Protein AF-A0A4D4LD71-F1 (afdb_monomer)

InterPro domains:
  IPR015590 Aldehyde dehydrogenase domain [PF00171] (15-153)
  IPR016161 Aldehyde/histidinol dehydrogenase [SSF53720] (4-155)
  IPR016162 Aldehyde dehydrogenase, N-terminal [G3DSA:3.40.605.10] (3-155)

Secondary structure (DSSP, 8-state):
-PPPPEEPEEETTEEE--TT--EEEEE-TTT--EEEEEE-B-HHHHHHHHHHHHHHHHSHHHHT--HHHHHHHHHHHHHHHHHHHHHHHHHHHHHH---HHHHHHHHHHHHHHHHHHHTTTT-----EEPPSSTT--EE----------EEE-SSS-TTS--TT-PSS--TTPPP-EEESS----GGGGGGGTGGGTT------B--B---------

Radius of gyration: 19.96 Å; Cα contacts (8 Å, |Δi|>4): 335; chains: 1; bounding box: 41×50×74 Å

Structure (mmCIF, N/CA/C/O backbone):
data_AF-A0A4D4LD71-F1
#
_entry.id   AF-A0A4D4LD71-F1
#
loop_
_atom_site.group_PDB
_atom_site.id
_atom_site.type_symbol
_atom_site.label_atom_id
_atom_site.label_alt_id
_atom_site.label_comp_id
_atom_site.label_asym_id
_atom_site.label_entity_id
_atom_site.label_seq_id
_atom_site.pdbx_PDB_ins_code
_atom_site.Cartn_x
_atom_site.Cartn_y
_atom_site.Cartn_z
_atom_site.occupancy
_atom_site.B_iso_or_equiv
_atom_site.auth_seq_id
_atom_site.auth_comp_id
_atom_site.auth_asym_id
_atom_site.auth_atom_id
_atom_site.pdbx_PDB_model_num
ATOM 1 N N . MET A 1 1 ? 13.411 3.728 -32.385 1.00 48.88 1 MET A N 1
ATOM 2 C CA . MET A 1 1 ? 13.541 3.534 -30.923 1.00 48.88 1 MET A CA 1
ATOM 3 C C . MET A 1 1 ? 12.159 3.239 -30.374 1.00 48.88 1 MET A C 1
ATOM 5 O O . MET A 1 1 ? 11.278 4.070 -30.551 1.00 48.88 1 MET A O 1
ATOM 9 N N . ASN A 1 2 ? 11.935 2.055 -29.798 1.00 58.31 2 ASN A N 1
ATOM 10 C CA . ASN A 1 2 ? 10.644 1.759 -29.174 1.00 58.31 2 ASN A CA 1
ATOM 11 C C . ASN A 1 2 ? 10.460 2.656 -27.941 1.00 58.31 2 ASN A C 1
ATOM 13 O O . ASN A 1 2 ? 11.412 2.802 -27.172 1.00 58.31 2 ASN A O 1
ATOM 17 N N . PRO A 1 3 ? 9.275 3.258 -27.744 1.00 75.19 3 PRO A N 1
ATOM 18 C CA . PRO A 1 3 ? 9.018 4.065 -26.562 1.00 75.19 3 PRO A CA 1
ATOM 19 C C . PRO A 1 3 ? 9.128 3.195 -25.306 1.00 75.19 3 PRO A C 1
ATOM 21 O O . PRO A 1 3 ? 8.606 2.076 -25.261 1.00 75.19 3 PRO A O 1
ATOM 24 N N . LEU A 1 4 ? 9.823 3.708 -24.289 1.00 83.00 4 LEU A N 1
ATOM 25 C CA . LEU A 1 4 ? 9.948 3.036 -23.000 1.00 83.00 4 LEU A CA 1
ATOM 26 C C . LEU A 1 4 ? 8.566 2.908 -22.341 1.00 83.00 4 LEU A C 1
ATOM 28 O O . LEU A 1 4 ? 7.737 3.816 -22.450 1.00 83.00 4 LEU A O 1
ATOM 32 N N . PRO A 1 5 ? 8.286 1.798 -21.638 1.00 89.50 5 PRO A N 1
ATOM 33 C CA . PRO A 1 5 ? 7.046 1.672 -20.891 1.00 89.50 5 PRO A CA 1
ATOM 34 C C . PRO A 1 5 ? 6.991 2.736 -19.788 1.00 89.50 5 PRO A C 1
ATOM 36 O O . PRO A 1 5 ? 7.935 2.883 -19.013 1.00 89.50 5 PRO A O 1
ATOM 39 N N . ARG A 1 6 ? 5.869 3.458 -19.712 1.00 90.62 6 ARG A N 1
ATOM 40 C CA . ARG A 1 6 ? 5.618 4.481 -18.691 1.00 90.62 6 ARG A CA 1
ATOM 41 C C . ARG A 1 6 ? 4.817 3.937 -17.524 1.00 90.62 6 ARG A C 1
ATOM 43 O O . ARG A 1 6 ? 3.928 3.095 -17.690 1.00 90.62 6 ARG A O 1
ATOM 50 N N . HIS A 1 7 ? 5.121 4.456 -16.346 1.00 90.06 7 HIS A N 1
ATOM 51 C CA . HIS A 1 7 ? 4.473 4.080 -15.108 1.00 90.06 7 HIS A CA 1
ATOM 52 C C . HIS A 1 7 ? 3.997 5.301 -14.334 1.00 90.06 7 HIS A C 1
ATOM 54 O O . HIS A 1 7 ? 4.789 6.082 -13.808 1.00 90.06 7 HIS A O 1
ATOM 60 N N . ASP A 1 8 ? 2.679 5.421 -14.275 1.00 93.06 8 ASP A N 1
ATOM 61 C CA . ASP A 1 8 ? 1.968 6.511 -13.623 1.00 93.06 8 ASP A CA 1
ATOM 62 C C . ASP A 1 8 ? 1.925 6.346 -12.100 1.00 93.06 8 ASP A C 1
ATOM 64 O O . ASP A 1 8 ? 2.217 5.275 -11.555 1.00 93.06 8 ASP A O 1
ATOM 68 N N . HIS A 1 9 ? 1.515 7.402 -11.398 1.00 91.94 9 HIS A N 1
ATOM 69 C CA . HIS A 1 9 ? 1.133 7.277 -9.997 1.00 91.94 9 HIS A CA 1
ATOM 70 C C . HIS A 1 9 ? -0.107 6.394 -9.890 1.00 91.94 9 HIS A C 1
ATOM 72 O O . HIS A 1 9 ? -0.946 6.378 -10.780 1.00 91.94 9 HIS A O 1
ATOM 78 N N . TYR A 1 10 ? -0.255 5.662 -8.796 1.00 93.00 10 TYR A N 1
ATOM 79 C CA . TYR A 1 10 ? -1.553 5.082 -8.458 1.00 93.00 10 TYR A CA 1
ATOM 80 C C . TYR A 1 10 ? -2.182 6.069 -7.479 1.00 93.00 10 TYR A C 1
ATOM 82 O O . TYR A 1 10 ? -1.511 6.393 -6.524 1.00 93.00 10 TYR A O 1
ATOM 90 N N . ILE A 1 11 ? -3.362 6.648 -7.672 1.00 93.44 11 ILE A N 1
ATOM 91 C CA . ILE A 1 11 ? -3.998 7.550 -6.690 1.00 93.44 11 ILE A CA 1
ATOM 92 C C . ILE A 1 11 ? -5.493 7.245 -6.666 1.00 93.44 11 ILE A C 1
ATOM 94 O O . ILE A 1 11 ? -6.111 7.072 -7.710 1.00 93.44 11 ILE A O 1
ATOM 98 N N . ALA A 1 12 ? -6.082 7.128 -5.472 1.00 89.94 12 ALA A N 1
ATOM 99 C CA . ALA A 1 12 ? -7.507 6.828 -5.285 1.00 89.94 12 ALA A CA 1
ATOM 100 C C . ALA A 1 12 ? -7.985 5.515 -5.956 1.00 89.94 12 ALA A C 1
ATOM 102 O O . ALA A 1 12 ? -9.177 5.309 -6.189 1.00 89.94 12 ALA A O 1
ATOM 103 N N . GLY A 1 13 ? -7.074 4.565 -6.199 1.00 89.94 13 GLY A N 1
ATOM 104 C CA . GLY A 1 13 ? -7.382 3.310 -6.890 1.00 89.94 13 GLY A CA 1
ATOM 105 C C . GLY A 1 13 ? -7.301 3.368 -8.420 1.00 89.94 13 GLY A C 1
ATOM 106 O O . GLY A 1 13 ? -7.761 2.428 -9.072 1.00 89.94 13 GLY A O 1
ATOM 107 N N . GLU A 1 14 ? -6.739 4.434 -8.986 1.00 93.62 14 GLU A N 1
ATOM 108 C CA . GLU A 1 14 ? -6.590 4.632 -10.430 1.00 93.62 14 GLU A CA 1
ATOM 109 C C . GLU A 1 14 ? -5.147 4.994 -10.789 1.00 93.62 14 GLU A C 1
ATOM 111 O O . GLU A 1 14 ? -4.400 5.479 -9.946 1.00 93.62 14 GLU A O 1
ATOM 116 N N . TRP A 1 15 ? -4.733 4.695 -12.022 1.00 93.25 15 TRP A N 1
ATOM 117 C CA . TRP A 1 15 ? -3.427 5.117 -12.531 1.00 93.25 15 TRP A CA 1
ATOM 118 C C . TRP A 1 15 ? -3.554 6.538 -13.077 1.00 93.25 15 TRP A C 1
ATOM 120 O O . TRP A 1 15 ? -4.396 6.786 -13.938 1.00 93.25 15 TRP A O 1
ATOM 130 N N . THR A 1 16 ? -2.736 7.450 -12.564 1.00 91.75 16 THR A N 1
ATOM 131 C CA . THR A 1 16 ? -2.851 8.891 -12.767 1.00 91.75 16 THR A CA 1
ATOM 132 C C . THR A 1 16 ? -1.499 9.468 -13.155 1.00 91.75 16 THR A C 1
ATOM 134 O O . THR A 1 16 ? -0.518 9.333 -12.419 1.00 91.75 16 THR A O 1
ATOM 137 N N . ALA A 1 17 ? -1.458 10.144 -14.301 1.00 93.38 17 ALA A N 1
ATOM 138 C CA . ALA A 1 17 ? -0.278 10.864 -14.755 1.00 93.38 17 ALA A CA 1
ATOM 139 C C . ALA A 1 17 ? 0.175 11.923 -13.715 1.00 93.38 17 ALA A C 1
ATOM 141 O O . ALA A 1 17 ? -0.660 12.462 -12.967 1.00 93.38 17 ALA A O 1
ATOM 142 N N . PRO A 1 18 ? 1.485 12.220 -13.647 1.00 93.44 18 PRO A N 1
ATOM 143 C CA . PRO A 1 18 ? 2.023 13.263 -12.777 1.00 93.44 18 PRO A CA 1
ATOM 144 C C . PRO A 1 18 ? 1.432 14.622 -13.159 1.00 93.44 18 PRO A C 1
ATOM 146 O O . PRO A 1 18 ? 1.234 14.897 -14.343 1.00 93.44 18 PRO A O 1
ATOM 149 N N . ALA A 1 19 ? 1.152 15.475 -12.172 1.00 90.00 19 ALA A N 1
ATOM 150 C CA . ALA A 1 19 ? 0.464 16.750 -12.395 1.00 90.00 19 ALA A CA 1
ATOM 151 C C . ALA A 1 19 ? 1.200 17.671 -13.384 1.00 90.00 19 ALA A C 1
ATOM 153 O O . ALA A 1 19 ? 0.565 18.345 -14.188 1.00 90.00 19 ALA A O 1
ATOM 154 N N . GLU A 1 20 ? 2.534 17.660 -13.358 1.00 90.81 20 GLU A N 1
ATOM 155 C CA . GLU A 1 20 ? 3.385 18.450 -14.262 1.00 90.81 20 GLU A CA 1
ATOM 156 C C . GLU A 1 20 ? 3.845 17.658 -15.501 1.00 90.81 20 GLU A C 1
ATOM 158 O O . GLU A 1 20 ? 4.690 18.121 -16.261 1.00 90.81 20 GLU A O 1
ATOM 163 N N . GLY A 1 21 ? 3.344 16.433 -15.706 1.00 89.94 21 GLY A N 1
ATOM 164 C CA . GLY A 1 21 ? 3.715 15.587 -16.848 1.00 89.94 21 GLY A CA 1
ATOM 165 C C . GLY A 1 21 ? 5.157 15.061 -16.829 1.00 89.94 21 GLY A C 1
ATOM 166 O O . GLY A 1 21 ? 5.583 14.413 -17.782 1.00 89.94 21 GLY A O 1
ATOM 167 N N . GLY A 1 22 ? 5.919 15.319 -15.762 1.00 90.31 22 GLY A N 1
ATOM 168 C CA . GLY A 1 22 ? 7.316 14.911 -15.650 1.00 90.31 22 GLY A CA 1
ATOM 169 C C . GLY A 1 22 ? 7.482 13.407 -15.433 1.00 90.31 22 GLY A C 1
ATOM 170 O O . GLY A 1 22 ? 6.870 12.831 -14.540 1.00 90.31 22 GLY A O 1
ATOM 171 N N . TYR A 1 23 ? 8.381 12.778 -16.185 1.00 92.75 23 TYR A N 1
ATOM 172 C CA . TYR A 1 23 ? 8.811 11.394 -15.971 1.00 92.75 23 TYR A CA 1
ATOM 173 C C . TYR A 1 23 ? 10.334 11.330 -15.839 1.00 92.75 23 TYR A C 1
ATOM 175 O O . TYR A 1 23 ? 11.047 12.242 -16.262 1.00 92.75 23 TYR A O 1
ATOM 183 N N . PHE A 1 24 ? 10.841 10.263 -15.228 1.00 88.75 24 PHE A N 1
ATOM 184 C CA . PHE A 1 24 ? 12.271 9.980 -15.178 1.00 88.75 24 PHE A CA 1
ATOM 185 C C . PHE A 1 24 ? 12.552 8.513 -15.492 1.00 88.75 24 PHE A C 1
ATOM 187 O O . PHE A 1 24 ? 11.763 7.629 -15.152 1.00 88.75 24 PHE A O 1
ATOM 194 N N . ALA A 1 25 ? 13.677 8.263 -16.156 1.00 89.62 25 ALA A N 1
ATOM 195 C CA . ALA A 1 25 ? 14.076 6.926 -16.567 1.00 89.62 25 ALA A CA 1
ATOM 196 C C . ALA A 1 25 ? 14.685 6.144 -15.396 1.00 89.62 25 ALA A C 1
ATOM 198 O O . ALA A 1 25 ? 15.557 6.652 -14.689 1.00 89.62 25 ALA A O 1
ATOM 199 N N . SER A 1 26 ? 14.249 4.896 -15.227 1.00 87.38 26 SER A N 1
ATOM 200 C CA . SER A 1 26 ? 14.963 3.901 -14.431 1.00 87.38 26 SER A CA 1
ATOM 201 C C . SER A 1 26 ? 15.926 3.131 -15.321 1.00 87.38 26 SER A C 1
ATOM 203 O O . SER A 1 26 ? 15.549 2.636 -16.389 1.00 87.38 26 SER A O 1
ATOM 205 N N . VAL A 1 27 ? 17.168 3.039 -14.862 1.00 87.25 27 VAL A N 1
ATOM 206 C CA . VAL A 1 27 ? 18.277 2.414 -15.576 1.00 87.25 27 VAL A CA 1
ATOM 207 C C . VAL A 1 27 ? 18.563 1.062 -14.947 1.00 87.25 27 VAL A C 1
ATOM 209 O O . VAL A 1 27 ? 18.730 0.966 -13.733 1.00 87.25 27 VAL A O 1
ATOM 212 N N . ASN A 1 28 ? 18.651 0.022 -15.773 1.00 86.12 28 ASN A N 1
ATOM 213 C CA . ASN A 1 28 ? 19.086 -1.286 -15.310 1.00 86.12 28 ASN A CA 1
ATOM 214 C C . ASN A 1 28 ? 20.587 -1.223 -14.967 1.00 86.12 28 ASN A C 1
ATOM 216 O O . ASN A 1 28 ? 21.395 -0.971 -15.863 1.00 86.12 28 ASN A O 1
ATOM 220 N N . PRO A 1 29 ? 20.999 -1.482 -13.714 1.00 85.88 29 PRO A N 1
ATOM 221 C CA . PRO A 1 29 ? 22.401 -1.374 -13.314 1.00 85.88 29 PRO A CA 1
ATOM 222 C C . PRO A 1 29 ? 23.314 -2.410 -13.985 1.00 85.88 29 PRO A C 1
ATOM 224 O O . PRO A 1 29 ? 24.521 -2.201 -14.032 1.00 85.88 29 PRO A O 1
ATOM 227 N N . ALA A 1 30 ? 22.768 -3.514 -14.505 1.00 84.19 30 ALA A N 1
ATOM 228 C CA . ALA A 1 30 ? 23.552 -4.540 -15.189 1.00 84.19 30 ALA A CA 1
ATOM 229 C C . ALA A 1 30 ? 23.909 -4.161 -16.636 1.00 84.19 30 ALA A C 1
ATOM 231 O O . ALA A 1 30 ? 24.952 -4.579 -17.128 1.00 84.19 30 ALA A O 1
ATOM 232 N N . THR A 1 31 ? 23.051 -3.395 -17.319 1.00 86.06 31 THR A N 1
ATOM 233 C CA . THR A 1 31 ? 23.243 -3.015 -18.733 1.00 86.06 31 THR A CA 1
ATOM 234 C C . THR A 1 31 ? 23.507 -1.525 -18.932 1.00 86.06 31 THR A C 1
ATOM 236 O O . THR A 1 31 ? 23.893 -1.124 -20.021 1.00 86.06 31 THR A O 1
ATOM 239 N N . ALA A 1 32 ? 23.294 -0.701 -17.902 1.00 86.69 32 ALA A N 1
ATOM 240 C CA . ALA A 1 32 ? 23.298 0.762 -17.966 1.00 86.69 32 ALA A CA 1
ATOM 241 C C . ALA A 1 32 ? 22.283 1.364 -18.963 1.00 86.69 32 ALA A C 1
ATOM 243 O O . ALA A 1 32 ? 22.359 2.546 -19.296 1.00 86.69 32 ALA A O 1
ATOM 244 N N . GLU A 1 33 ? 21.290 0.582 -19.393 1.00 87.50 33 GLU A N 1
ATOM 245 C CA . GLU A 1 33 ? 20.250 1.018 -20.325 1.00 87.50 33 GLU A CA 1
ATOM 246 C C . GLU A 1 33 ? 18.932 1.338 -19.600 1.00 87.50 33 GLU A C 1
ATOM 248 O O . GLU A 1 33 ? 18.576 0.668 -18.619 1.00 87.50 33 GLU A O 1
ATOM 253 N N . PRO A 1 34 ? 18.169 2.344 -20.066 1.00 88.75 34 PRO A N 1
ATOM 254 C CA . PRO A 1 34 ? 16.867 2.662 -19.500 1.00 88.75 34 PRO A CA 1
ATOM 255 C C . PRO A 1 34 ? 15.845 1.563 -19.827 1.00 88.75 34 PRO A C 1
ATOM 257 O O . PRO A 1 34 ? 15.739 1.123 -20.970 1.00 88.75 34 PRO A O 1
ATOM 260 N N . TRP A 1 35 ? 15.065 1.133 -18.830 1.00 86.62 35 TRP A N 1
ATOM 261 C CA . TRP A 1 35 ? 14.108 0.022 -18.985 1.00 86.62 35 TRP A CA 1
ATOM 262 C C . TRP A 1 35 ? 12.639 0.420 -18.783 1.00 86.62 35 TRP A C 1
ATOM 264 O O . TRP A 1 35 ? 11.749 -0.195 -19.376 1.00 86.62 35 TRP A O 1
ATOM 274 N N . TYR A 1 36 ? 12.365 1.473 -18.008 1.00 89.62 36 TYR A N 1
ATOM 275 C CA . TYR A 1 36 ? 11.060 2.142 -17.957 1.00 89.62 36 TYR A CA 1
ATOM 276 C C . TYR A 1 36 ? 11.207 3.610 -17.568 1.00 89.62 36 TYR A C 1
ATOM 278 O O . TYR A 1 36 ? 12.231 4.028 -17.030 1.00 89.62 36 TYR A O 1
ATOM 286 N N . GLU A 1 37 ? 10.140 4.372 -17.778 1.00 90.81 37 GLU A N 1
ATOM 287 C CA . GLU A 1 37 ? 9.977 5.709 -17.222 1.00 90.81 37 GLU A CA 1
ATOM 288 C C . GLU A 1 37 ? 8.933 5.681 -16.109 1.00 90.81 37 GLU A C 1
ATOM 290 O O . GLU A 1 37 ? 7.879 5.054 -16.242 1.00 90.81 37 GLU A O 1
ATOM 295 N N . ALA A 1 38 ? 9.201 6.369 -15.009 1.00 90.56 38 ALA A N 1
ATOM 296 C CA . ALA A 1 38 ? 8.247 6.495 -13.925 1.00 90.56 38 ALA A CA 1
ATOM 297 C C . ALA A 1 38 ? 7.911 7.951 -13.629 1.00 90.56 38 ALA A C 1
ATOM 299 O O . ALA A 1 38 ? 8.731 8.852 -13.811 1.00 90.56 38 ALA A O 1
ATOM 300 N N . ALA A 1 39 ? 6.669 8.162 -13.205 1.00 92.81 39 ALA A N 1
ATOM 301 C CA . ALA A 1 39 ? 6.123 9.476 -12.931 1.00 92.81 39 ALA A CA 1
ATOM 302 C C . ALA A 1 39 ? 6.947 10.201 -11.857 1.00 92.81 39 ALA A C 1
ATOM 304 O O . ALA A 1 39 ? 7.187 9.680 -10.762 1.00 92.81 39 ALA A O 1
ATOM 305 N N . ARG A 1 40 ? 7.380 11.421 -12.183 1.00 90.88 40 ARG A N 1
ATOM 306 C CA . ARG A 1 40 ? 8.058 12.338 -11.273 1.00 90.88 40 ARG A CA 1
ATOM 307 C C . ARG A 1 40 ? 6.999 13.140 -10.541 1.00 90.88 40 ARG A C 1
ATOM 309 O O . ARG A 1 40 ? 6.404 14.055 -11.098 1.00 90.88 40 ARG A O 1
ATOM 316 N N . GLY A 1 41 ? 6.792 12.791 -9.288 1.00 89.38 41 GLY A N 1
ATOM 317 C CA . GLY A 1 41 ? 5.743 13.386 -8.498 1.00 89.38 41 GLY A CA 1
ATOM 318 C C . GLY A 1 41 ? 6.126 14.744 -7.915 1.00 89.38 41 GLY A C 1
ATOM 319 O O . GLY A 1 41 ? 7.266 14.971 -7.489 1.00 89.38 41 GLY A O 1
ATOM 320 N N . THR A 1 42 ? 5.140 15.636 -7.877 1.00 91.81 42 THR A N 1
ATOM 321 C CA . THR A 1 42 ? 5.265 17.010 -7.371 1.00 91.81 42 THR A CA 1
ATOM 322 C C . THR A 1 42 ? 4.466 17.199 -6.083 1.00 91.81 42 THR A C 1
ATOM 324 O O . THR A 1 42 ? 3.814 16.265 -5.609 1.00 91.81 42 THR A O 1
ATOM 327 N N . ALA A 1 43 ? 4.524 18.394 -5.484 1.00 93.69 43 ALA A N 1
ATOM 328 C CA . ALA A 1 43 ? 3.734 18.714 -4.292 1.00 93.69 43 ALA A CA 1
ATOM 329 C C . ALA A 1 43 ? 2.225 18.533 -4.544 1.00 93.69 43 ALA A C 1
ATOM 331 O O . ALA A 1 43 ? 1.541 17.927 -3.726 1.00 93.69 43 ALA A O 1
ATOM 332 N N . ALA A 1 44 ? 1.739 18.923 -5.727 1.00 93.00 44 ALA A N 1
ATOM 333 C CA . ALA A 1 44 ? 0.342 18.735 -6.111 1.00 93.00 44 ALA A CA 1
ATOM 334 C C . ALA A 1 44 ? -0.064 17.250 -6.139 1.00 93.00 44 ALA A C 1
ATOM 336 O O . ALA A 1 44 ? -1.165 16.890 -5.726 1.00 93.00 44 ALA A O 1
ATOM 337 N N . ASP A 1 45 ? 0.821 16.357 -6.586 1.00 92.06 45 ASP A N 1
ATOM 338 C CA . ASP A 1 45 ? 0.553 14.915 -6.565 1.00 92.06 45 ASP A CA 1
ATOM 339 C C . ASP A 1 45 ? 0.486 14.356 -5.139 1.00 92.06 45 ASP A C 1
ATOM 341 O O . ASP A 1 45 ? -0.332 13.473 -4.860 1.00 92.06 45 ASP A O 1
ATOM 345 N N . VAL A 1 46 ? 1.311 14.888 -4.230 1.00 93.31 46 VAL A N 1
ATOM 346 C CA . VAL A 1 46 ? 1.258 14.549 -2.802 1.00 93.31 46 VAL A CA 1
ATOM 347 C C . VAL A 1 46 ? -0.066 15.001 -2.206 1.00 93.31 46 VAL A C 1
ATOM 349 O O . VAL A 1 46 ? -0.740 14.188 -1.577 1.00 93.31 46 VAL A O 1
ATOM 352 N N . ASP A 1 47 ? -0.482 16.241 -2.454 1.00 94.00 47 ASP A N 1
ATOM 353 C CA . ASP A 1 47 ? -1.740 16.780 -1.934 1.00 94.00 47 ASP A CA 1
ATOM 354 C C . ASP A 1 47 ? -2.942 15.966 -2.431 1.00 94.00 47 ASP A C 1
ATOM 356 O O . ASP A 1 47 ? -3.817 15.597 -1.643 1.00 94.00 47 ASP A O 1
ATOM 360 N N . ARG A 1 48 ? -2.944 15.566 -3.713 1.00 92.56 48 ARG A N 1
ATOM 361 C CA . ARG A 1 48 ? -3.955 14.645 -4.267 1.00 92.56 48 ARG A CA 1
ATOM 362 C C . ARG A 1 48 ? -3.947 13.289 -3.560 1.00 92.56 48 ARG A C 1
ATOM 364 O O . ARG A 1 48 ? -5.010 12.760 -3.228 1.00 92.56 48 ARG A O 1
ATOM 371 N N . ALA A 1 49 ? -2.770 12.711 -3.322 1.00 93.06 49 ALA A N 1
ATOM 372 C CA . ALA A 1 49 ? -2.643 11.419 -2.654 1.00 93.06 49 ALA A CA 1
ATOM 373 C C . ALA A 1 49 ? -3.094 11.470 -1.185 1.00 93.06 49 ALA A C 1
ATOM 375 O O . ALA A 1 49 ? -3.804 10.565 -0.738 1.00 93.06 49 ALA A O 1
ATOM 376 N N . VAL A 1 50 ? -2.727 12.529 -0.457 1.00 95.56 50 VAL A N 1
ATOM 377 C CA . VAL A 1 50 ? -3.120 12.766 0.939 1.00 95.56 50 VAL A CA 1
ATOM 378 C C . VAL A 1 50 ? -4.621 13.021 1.038 1.00 95.56 50 VAL A C 1
ATOM 380 O O . VAL A 1 50 ? -5.281 12.404 1.874 1.00 95.56 50 VAL A O 1
ATOM 383 N N . GLY A 1 51 ? -5.181 13.847 0.149 1.00 94.81 51 GLY A N 1
ATOM 384 C CA . GLY A 1 51 ? -6.623 14.081 0.064 1.00 94.81 51 GLY A CA 1
ATOM 385 C C . GLY A 1 51 ? -7.394 12.779 -0.155 1.00 94.81 51 GLY A C 1
ATOM 386 O O . GLY A 1 51 ? -8.294 12.454 0.617 1.00 94.81 51 GLY A O 1
ATOM 387 N N . ALA A 1 52 ? -6.969 11.963 -1.125 1.00 94.62 52 ALA A N 1
ATOM 388 C CA . ALA A 1 52 ? -7.569 10.654 -1.374 1.00 94.62 52 ALA A CA 1
ATOM 389 C C . ALA A 1 52 ? -7.446 9.703 -0.170 1.00 94.62 52 ALA A C 1
ATOM 391 O O . ALA A 1 52 ? -8.389 8.974 0.143 1.00 94.62 52 ALA A O 1
ATOM 392 N N . ALA A 1 53 ? -6.300 9.698 0.520 1.00 92.94 53 ALA A N 1
ATOM 393 C CA . ALA A 1 53 ? -6.098 8.884 1.714 1.00 92.94 53 ALA A CA 1
ATOM 394 C C . ALA A 1 53 ? -7.018 9.317 2.865 1.00 92.94 53 ALA A C 1
ATOM 396 O O . ALA A 1 53 ? -7.572 8.451 3.542 1.00 92.94 53 ALA A O 1
ATOM 397 N N . ARG A 1 54 ? -7.226 10.628 3.044 1.00 93.75 54 ARG A N 1
ATOM 398 C CA . ARG A 1 54 ? -8.135 11.193 4.046 1.00 93.75 54 ARG A CA 1
ATOM 399 C C . ARG A 1 54 ? -9.589 10.842 3.755 1.00 93.75 54 ARG A C 1
ATOM 401 O O . ARG A 1 54 ? -10.242 10.260 4.615 1.00 93.75 54 ARG A O 1
ATOM 408 N N . THR A 1 55 ? -10.068 11.078 2.532 1.00 93.81 55 THR A N 1
ATOM 409 C CA . THR A 1 55 ? -11.426 10.678 2.122 1.00 93.81 55 THR A CA 1
ATOM 410 C C . THR A 1 55 ? -11.658 9.198 2.389 1.00 93.81 55 THR A C 1
ATOM 412 O O . THR A 1 55 ? -12.688 8.793 2.913 1.00 93.81 55 THR A O 1
ATOM 415 N N . ALA A 1 56 ? -10.670 8.369 2.070 1.00 91.19 56 ALA A N 1
ATOM 416 C CA . ALA A 1 56 ? -10.791 6.933 2.202 1.00 91.19 56 ALA A CA 1
ATOM 417 C C . ALA A 1 56 ? -10.569 6.420 3.644 1.00 91.19 56 ALA A C 1
ATOM 419 O O . ALA A 1 56 ? -10.824 5.240 3.900 1.00 91.19 56 ALA A O 1
ATOM 420 N N . PHE A 1 57 ? -10.078 7.267 4.556 1.00 90.44 57 PHE A N 1
ATOM 421 C CA . PHE A 1 57 ? -10.035 7.042 6.005 1.00 90.44 57 PHE A CA 1
ATOM 422 C C . PHE A 1 57 ? -11.381 7.382 6.659 1.00 90.44 57 PHE A C 1
ATOM 424 O O . PHE A 1 57 ? -11.849 6.633 7.512 1.00 90.44 57 PHE A O 1
ATOM 431 N N . GLU A 1 58 ? -12.014 8.468 6.212 1.00 91.00 58 GLU A N 1
ATOM 432 C CA . GLU A 1 58 ? -13.323 8.931 6.689 1.00 91.00 58 GLU A CA 1
ATOM 433 C C . GLU A 1 58 ? -14.493 8.114 6.100 1.00 91.00 58 GLU A C 1
ATOM 435 O O . GLU A 1 58 ? -15.561 8.044 6.707 1.00 91.00 58 GLU A O 1
ATOM 440 N N . ASP A 1 59 ? -14.293 7.447 4.955 1.00 92.94 59 ASP A N 1
ATOM 441 C CA . ASP A 1 59 ? -15.311 6.618 4.298 1.00 92.94 59 ASP A CA 1
ATOM 442 C C . ASP A 1 59 ? -15.783 5.456 5.207 1.00 92.94 59 ASP A C 1
ATOM 444 O O . ASP A 1 59 ? -14.959 4.617 5.604 1.00 92.94 59 ASP A O 1
ATOM 448 N N . PRO A 1 60 ? -17.100 5.329 5.477 1.00 90.25 60 PRO A N 1
ATOM 449 C CA . PRO A 1 60 ? -17.684 4.243 6.272 1.00 90.25 60 PRO A CA 1
ATOM 450 C C . PRO A 1 60 ? -17.262 2.841 5.820 1.00 90.25 60 PRO A C 1
ATOM 452 O O . PRO A 1 60 ? -17.044 1.955 6.645 1.00 90.25 60 PRO A O 1
ATOM 455 N N . ARG A 1 61 ? -17.050 2.636 4.512 1.00 90.00 61 ARG A N 1
ATOM 456 C CA . ARG A 1 61 ? -16.614 1.347 3.942 1.00 90.00 61 ARG A CA 1
ATOM 457 C C . ARG A 1 61 ? -15.271 0.884 4.494 1.00 90.00 61 ARG A C 1
ATOM 459 O O . ARG A 1 61 ? -14.987 -0.314 4.495 1.00 90.00 61 ARG A O 1
ATOM 466 N N . TRP A 1 62 ? -14.436 1.821 4.932 1.00 88.25 62 TRP A N 1
ATOM 467 C CA . TRP A 1 62 ? -13.160 1.535 5.568 1.00 88.25 62 TRP A CA 1
ATOM 468 C C . TRP A 1 62 ? -13.210 1.740 7.077 1.00 88.25 62 TRP A C 1
ATOM 470 O O . TRP A 1 62 ? -12.758 0.861 7.815 1.00 88.25 62 TRP A O 1
ATOM 480 N N . ARG A 1 63 ? -13.767 2.864 7.540 1.00 87.94 63 ARG A N 1
ATOM 481 C CA . ARG A 1 63 ? -13.855 3.229 8.958 1.00 87.94 63 ARG A CA 1
ATOM 482 C C . ARG A 1 63 ? -14.601 2.177 9.775 1.00 87.94 63 ARG A C 1
ATOM 484 O O . ARG A 1 63 ? -14.072 1.729 10.791 1.00 87.94 63 ARG A O 1
ATOM 491 N N . ASP A 1 64 ? -15.740 1.711 9.269 1.00 88.69 64 ASP A N 1
ATOM 492 C CA . ASP A 1 64 ? -16.642 0.797 9.980 1.00 88.69 64 ASP A CA 1
ATOM 493 C C . ASP A 1 64 ? -16.276 -0.679 9.724 1.00 88.69 64 ASP A C 1
ATOM 495 O O . ASP A 1 64 ? -16.910 -1.615 10.217 1.00 88.69 64 ASP A O 1
ATOM 499 N N . LEU A 1 65 ? -15.208 -0.923 8.956 1.00 91.19 65 LEU A N 1
ATOM 500 C CA . LEU A 1 65 ? -14.704 -2.264 8.710 1.00 91.19 65 LEU A CA 1
ATOM 501 C C . LEU A 1 65 ? -14.115 -2.851 10.002 1.00 91.19 65 LEU A C 1
ATOM 503 O O . LEU A 1 65 ? -13.112 -2.362 10.524 1.00 91.19 65 LEU A O 1
ATOM 507 N N . SER A 1 66 ? -14.707 -3.949 10.486 1.00 90.81 66 SER A N 1
ATOM 508 C CA . SER A 1 66 ? -14.212 -4.680 11.664 1.00 90.81 66 SER A CA 1
ATOM 509 C C . SER A 1 66 ? -12.730 -5.054 11.526 1.00 90.81 66 SER A C 1
ATOM 511 O O . SER A 1 66 ? -12.266 -5.367 10.421 1.00 90.81 66 SER A O 1
ATOM 513 N N . GLN A 1 67 ? -12.010 -5.120 12.647 1.00 89.31 67 GLN A N 1
ATOM 514 C CA . GLN A 1 67 ? -10.577 -5.433 12.638 1.00 89.31 67 GLN A CA 1
ATOM 515 C C . GLN A 1 67 ? -10.272 -6.804 12.019 1.00 89.31 67 GLN A C 1
ATOM 517 O O . GLN A 1 67 ? -9.360 -6.920 11.205 1.00 89.31 67 GLN A O 1
ATOM 522 N N . THR A 1 68 ? -11.111 -7.812 12.271 1.00 90.88 68 THR A N 1
ATOM 523 C CA . THR A 1 68 ? -10.982 -9.141 11.653 1.00 90.88 68 THR A CA 1
ATOM 524 C C . THR A 1 68 ? -11.094 -9.087 10.127 1.00 90.88 68 THR A C 1
ATOM 526 O O . THR A 1 68 ? -10.324 -9.733 9.418 1.00 90.88 68 THR A O 1
ATOM 529 N N . ARG A 1 69 ? -12.023 -8.287 9.577 1.00 92.00 69 ARG A N 1
ATOM 530 C CA . ARG A 1 69 ? -12.139 -8.107 8.116 1.00 92.00 69 ARG A CA 1
ATOM 531 C C . ARG A 1 69 ? -10.918 -7.392 7.534 1.00 92.00 69 ARG A C 1
ATOM 533 O O . ARG A 1 69 ? -10.471 -7.774 6.457 1.00 92.00 69 ARG A O 1
ATOM 540 N N . ARG A 1 70 ? -10.344 -6.416 8.246 1.00 91.94 70 ARG A N 1
ATOM 541 C CA . ARG A 1 70 ? -9.075 -5.777 7.849 1.00 91.94 70 ARG A CA 1
ATOM 542 C C . ARG A 1 70 ? -7.926 -6.787 7.824 1.00 91.94 70 ARG A C 1
ATOM 544 O O . ARG A 1 70 ? -7.198 -6.837 6.837 1.00 91.94 70 ARG A O 1
ATOM 551 N N . GLY A 1 71 ? -7.830 -7.649 8.838 1.00 93.19 71 GLY A N 1
ATOM 552 C CA . GLY A 1 71 ? -6.874 -8.759 8.866 1.00 93.19 71 GLY A CA 1
ATOM 553 C C . GLY A 1 71 ? -7.027 -9.694 7.662 1.00 93.19 71 GLY A C 1
ATOM 554 O O . GLY A 1 71 ? -6.047 -9.996 6.987 1.00 93.19 71 GLY A O 1
ATOM 555 N N . ARG A 1 72 ? -8.261 -10.070 7.294 1.00 94.44 72 ARG A N 1
ATOM 556 C CA . ARG A 1 72 ? -8.519 -10.879 6.084 1.00 94.44 72 ARG A CA 1
ATOM 557 C C . ARG A 1 72 ? -8.030 -10.201 4.800 1.00 94.44 72 ARG A C 1
ATOM 559 O O . ARG A 1 72 ? -7.469 -10.876 3.946 1.00 94.44 72 ARG A O 1
ATOM 566 N N . LEU A 1 73 ? -8.204 -8.884 4.662 1.00 93.88 73 LEU A N 1
ATOM 567 C CA . LEU A 1 73 ? -7.685 -8.145 3.504 1.00 93.88 73 LEU A CA 1
ATOM 568 C C . LEU A 1 73 ? -6.151 -8.170 3.442 1.00 93.88 73 LEU A C 1
ATOM 570 O O . LEU A 1 73 ? -5.600 -8.364 2.361 1.00 93.88 73 LEU A O 1
ATOM 574 N N . LEU A 1 74 ? -5.470 -8.014 4.584 1.00 92.94 74 LEU A N 1
ATOM 575 C CA . LEU A 1 74 ? -4.007 -8.122 4.667 1.00 92.94 74 LEU A CA 1
ATOM 576 C C . LEU A 1 74 ? -3.521 -9.534 4.333 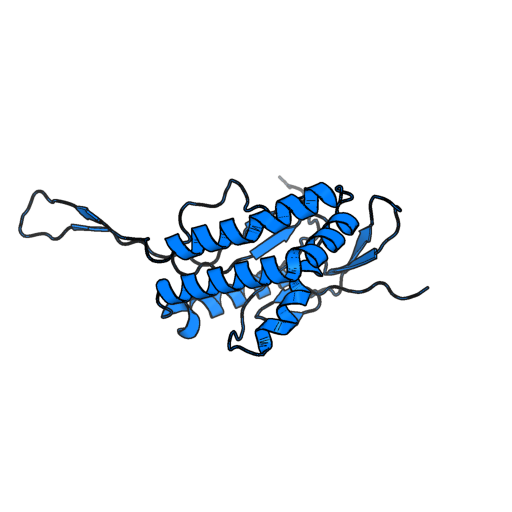1.00 92.94 74 LEU A C 1
ATOM 578 O O . LEU A 1 74 ? -2.531 -9.687 3.623 1.00 92.94 74 LEU A O 1
ATOM 582 N N . ARG A 1 75 ? -4.243 -10.563 4.784 1.00 94.12 75 ARG A N 1
ATOM 583 C CA . ARG A 1 75 ? -3.918 -11.953 4.461 1.00 94.12 75 ARG A CA 1
ATOM 584 C C . ARG A 1 75 ? -4.053 -12.237 2.967 1.00 94.12 75 ARG A C 1
ATOM 586 O O . ARG A 1 75 ? -3.099 -12.704 2.362 1.00 94.12 75 ARG A O 1
ATOM 593 N N . ASN A 1 76 ? -5.171 -11.828 2.364 1.00 95.12 76 ASN A N 1
ATOM 594 C CA . ASN A 1 76 ? -5.387 -11.953 0.922 1.00 95.12 76 ASN A CA 1
ATOM 595 C C . ASN A 1 76 ? -4.304 -11.224 0.109 1.00 95.12 76 ASN A C 1
ATOM 597 O O . ASN A 1 76 ? -3.924 -11.675 -0.967 1.00 95.12 76 ASN A O 1
ATOM 601 N N . LEU A 1 77 ? -3.814 -10.080 0.598 1.00 93.31 77 LEU A N 1
ATOM 602 C CA . LEU A 1 77 ? -2.696 -9.378 -0.028 1.00 93.31 77 LEU A CA 1
ATOM 603 C C . LEU A 1 77 ? -1.401 -10.200 0.041 1.00 93.31 77 LEU A C 1
ATOM 605 O O . LEU A 1 77 ? -0.697 -10.281 -0.962 1.00 93.31 77 LEU A O 1
ATOM 609 N N . GLY A 1 78 ? -1.107 -10.813 1.191 1.00 93.25 78 GLY A N 1
ATOM 610 C CA . GLY A 1 78 ? 0.022 -11.730 1.350 1.00 93.25 78 GLY A CA 1
ATOM 611 C C . GLY A 1 78 ? -0.048 -12.906 0.375 1.00 93.25 78 GLY A C 1
ATOM 612 O O . GLY A 1 78 ? 0.930 -13.175 -0.319 1.00 93.25 78 GLY A O 1
ATOM 613 N N . ASP A 1 79 ? -1.221 -13.526 0.242 1.00 93.88 79 ASP A N 1
ATOM 614 C CA . ASP A 1 79 ? -1.444 -14.649 -0.679 1.00 93.88 79 ASP A CA 1
ATOM 615 C C . ASP A 1 79 ? -1.198 -14.226 -2.139 1.00 93.88 79 ASP A C 1
ATOM 617 O O . ASP A 1 79 ? -0.439 -14.867 -2.861 1.00 93.88 79 ASP A O 1
ATOM 621 N N . LEU A 1 80 ? -1.725 -13.064 -2.548 1.00 94.38 80 LEU A N 1
ATOM 622 C CA . LEU A 1 80 ? -1.483 -12.502 -3.883 1.00 94.38 80 LEU A CA 1
ATOM 623 C C . LEU A 1 80 ? -0.004 -12.178 -4.139 1.00 94.38 80 LEU A C 1
ATOM 625 O O . LEU A 1 80 ? 0.457 -12.234 -5.279 1.00 94.38 80 LEU A O 1
ATOM 629 N N . ILE A 1 81 ? 0.748 -11.786 -3.111 1.00 91.44 81 ILE A N 1
ATOM 630 C CA . ILE A 1 81 ? 2.193 -11.569 -3.237 1.00 91.44 81 ILE A CA 1
ATOM 631 C C . ILE A 1 81 ? 2.901 -12.910 -3.440 1.00 91.44 81 ILE A C 1
ATOM 633 O O . ILE A 1 81 ? 3.754 -12.997 -4.323 1.00 91.44 81 ILE A O 1
ATOM 637 N N . GLY A 1 82 ? 2.513 -13.939 -2.683 1.00 91.75 82 GLY A N 1
ATOM 638 C CA . GLY A 1 82 ? 3.027 -15.303 -2.814 1.00 91.75 82 GLY A CA 1
ATOM 639 C C . GLY A 1 82 ? 2.805 -15.874 -4.214 1.00 91.75 82 GLY A C 1
ATOM 640 O O . GLY A 1 82 ? 3.769 -16.256 -4.876 1.00 91.75 82 GLY A O 1
ATOM 641 N N . ASP A 1 83 ? 1.570 -15.804 -4.720 1.00 94.19 83 ASP A N 1
ATOM 642 C CA . ASP A 1 83 ? 1.178 -16.281 -6.059 1.00 94.19 83 ASP A CA 1
ATOM 643 C C . ASP A 1 83 ? 2.002 -15.652 -7.193 1.00 94.19 83 ASP A C 1
ATOM 645 O O . ASP A 1 83 ? 2.162 -16.212 -8.280 1.00 94.19 83 ASP A O 1
ATOM 649 N N . HIS A 1 84 ? 2.520 -14.447 -6.960 1.00 93.44 84 HIS A N 1
ATOM 650 C CA . HIS A 1 84 ? 3.257 -13.686 -7.954 1.00 93.44 84 HIS A CA 1
ATOM 651 C C . HIS A 1 84 ? 4.749 -13.539 -7.637 1.00 93.44 84 HIS A C 1
ATOM 653 O O . HIS A 1 84 ? 5.459 -12.928 -8.441 1.00 93.44 84 HIS A O 1
ATOM 659 N N . ALA A 1 85 ? 5.243 -14.135 -6.548 1.00 90.88 85 ALA A N 1
ATOM 660 C CA . ALA A 1 85 ? 6.581 -13.921 -5.994 1.00 90.88 85 ALA A CA 1
ATOM 661 C C . ALA A 1 85 ? 7.708 -14.079 -7.027 1.00 90.88 85 ALA A C 1
ATOM 663 O O . ALA A 1 85 ? 8.587 -13.224 -7.111 1.00 90.88 85 ALA A O 1
ATOM 664 N N . GLU A 1 86 ? 7.651 -15.103 -7.882 1.00 92.00 86 GLU A N 1
ATOM 665 C CA . GLU A 1 86 ? 8.650 -15.340 -8.936 1.00 92.00 86 GLU A CA 1
ATOM 666 C C . GLU A 1 86 ? 8.716 -14.185 -9.953 1.00 92.00 86 GLU A C 1
ATOM 668 O O . GLU A 1 86 ? 9.791 -13.723 -10.345 1.00 92.00 86 GLU A O 1
ATOM 673 N N . ARG A 1 87 ? 7.553 -13.670 -10.366 1.00 91.88 87 ARG A 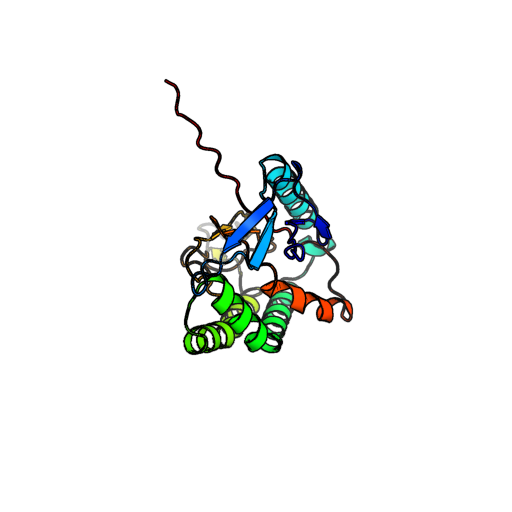N 1
ATOM 674 C CA . ARG A 1 87 ? 7.457 -12.544 -11.304 1.00 91.88 87 ARG A CA 1
ATOM 675 C C . ARG A 1 87 ? 7.943 -11.245 -10.658 1.00 91.88 87 ARG A C 1
ATOM 677 O O . ARG A 1 87 ? 8.575 -10.425 -11.333 1.00 91.88 87 ARG A O 1
ATOM 684 N N . LEU A 1 88 ? 7.637 -11.055 -9.372 1.00 90.06 88 LEU A N 1
ATOM 685 C CA . LEU A 1 88 ? 8.104 -9.916 -8.578 1.00 90.06 88 LEU A CA 1
ATOM 686 C C . LEU A 1 88 ? 9.629 -9.952 -8.444 1.00 90.06 88 LEU A C 1
ATOM 688 O O . LEU A 1 88 ? 10.280 -8.966 -8.769 1.00 90.06 88 LEU A O 1
ATOM 692 N N . ALA A 1 89 ? 10.202 -11.106 -8.091 1.00 90.06 89 ALA A N 1
ATOM 693 C CA . ALA A 1 89 ? 11.641 -11.286 -7.918 1.00 90.06 89 ALA A CA 1
ATOM 694 C C . ALA A 1 89 ? 12.429 -10.961 -9.195 1.00 90.06 89 ALA A C 1
ATOM 696 O O . ALA A 1 89 ? 13.411 -10.229 -9.139 1.00 90.06 89 ALA A O 1
ATOM 697 N N . ARG A 1 90 ? 11.970 -11.428 -10.365 1.00 90.25 90 ARG A N 1
ATOM 698 C CA . ARG A 1 90 ? 12.608 -11.097 -11.655 1.00 90.25 90 ARG A CA 1
ATOM 699 C C . ARG A 1 90 ? 12.564 -9.608 -11.969 1.00 90.25 90 ARG A C 1
ATOM 701 O O . ARG A 1 90 ? 13.550 -9.048 -12.429 1.00 90.25 90 ARG A O 1
ATOM 708 N N . THR A 1 91 ? 11.418 -8.980 -11.723 1.00 88.31 91 THR A N 1
ATOM 709 C CA . THR A 1 91 ? 11.247 -7.538 -11.935 1.00 88.31 91 THR A CA 1
ATOM 710 C C . THR A 1 91 ? 12.185 -6.744 -11.025 1.00 88.31 91 THR A C 1
ATOM 712 O O . THR A 1 91 ? 12.849 -5.822 -11.482 1.00 88.31 91 THR A O 1
ATOM 715 N N . GLU A 1 92 ? 12.256 -7.122 -9.750 1.00 86.31 92 GLU A N 1
ATOM 716 C CA . GLU A 1 92 ? 13.076 -6.456 -8.740 1.00 86.31 92 GLU A CA 1
ATOM 717 C C . GLU A 1 92 ? 14.578 -6.625 -9.018 1.00 86.31 92 GLU A C 1
ATOM 719 O O . GLU A 1 92 ? 15.354 -5.690 -8.834 1.00 86.31 92 GLU A O 1
ATOM 724 N N . THR A 1 93 ? 14.993 -7.794 -9.516 1.00 88.19 93 THR A N 1
ATOM 725 C CA . THR A 1 93 ? 16.370 -8.038 -9.966 1.00 88.19 93 THR A CA 1
ATOM 726 C C . THR A 1 93 ? 16.767 -7.114 -11.116 1.00 88.19 93 THR A C 1
ATOM 728 O O . THR A 1 93 ? 17.880 -6.601 -11.099 1.00 88.19 93 THR A O 1
ATOM 731 N N . LEU A 1 94 ? 15.877 -6.866 -12.083 1.00 86.12 94 LEU A N 1
ATOM 732 C CA . LEU A 1 94 ? 16.165 -5.966 -13.209 1.00 86.12 94 LEU A CA 1
ATOM 733 C C . LEU A 1 94 ? 16.308 -4.500 -12.778 1.00 86.12 94 LEU A C 1
ATOM 735 O O . LEU A 1 94 ? 17.098 -3.771 -13.365 1.00 86.12 94 LEU A O 1
ATOM 739 N N . ASP A 1 95 ? 15.556 -4.075 -11.763 1.00 81.50 95 ASP A N 1
ATOM 740 C CA . ASP A 1 95 ? 15.598 -2.697 -11.257 1.00 81.50 95 ASP A CA 1
ATOM 741 C C . ASP A 1 95 ? 16.797 -2.456 -10.327 1.00 81.50 95 ASP A C 1
ATOM 743 O O . ASP A 1 95 ? 17.417 -1.399 -10.357 1.00 81.50 95 ASP A O 1
ATOM 747 N N . ASN A 1 96 ? 17.153 -3.451 -9.509 1.00 79.88 96 ASN A N 1
ATOM 748 C CA . ASN A 1 96 ? 18.138 -3.274 -8.439 1.00 79.88 96 ASN A CA 1
ATOM 749 C C . ASN A 1 96 ? 19.503 -3.897 -8.724 1.00 79.88 96 ASN A C 1
ATOM 751 O O . ASN A 1 96 ? 20.450 -3.631 -7.989 1.00 79.88 96 ASN A O 1
ATOM 755 N N . GLY A 1 97 ? 19.595 -4.809 -9.692 1.00 82.31 97 GLY A N 1
ATOM 756 C CA . GLY A 1 97 ? 20.806 -5.588 -9.966 1.00 82.31 97 GLY A CA 1
ATOM 757 C C . GLY A 1 97 ? 21.105 -6.695 -8.949 1.00 82.31 97 GLY A C 1
ATOM 758 O O . GLY A 1 97 ? 22.134 -7.359 -9.047 1.00 82.31 97 GLY A O 1
ATOM 759 N N . LYS A 1 98 ? 20.229 -6.928 -7.963 1.00 84.12 98 LYS A N 1
ATOM 760 C CA . LYS A 1 98 ? 20.433 -7.973 -6.950 1.00 84.12 98 LYS A CA 1
ATOM 761 C C . LYS A 1 98 ? 20.192 -9.367 -7.527 1.00 84.12 98 LYS A C 1
ATOM 763 O O . LYS A 1 98 ? 19.235 -9.578 -8.275 1.00 84.12 98 LYS A O 1
ATOM 768 N N . LEU A 1 99 ? 21.019 -10.333 -7.118 1.00 89.50 99 LEU A N 1
ATOM 769 C CA . LEU A 1 99 ? 20.946 -11.719 -7.580 1.00 89.50 99 LEU A CA 1
ATOM 770 C C . LEU A 1 99 ? 19.529 -12.291 -7.434 1.00 89.50 99 LEU A C 1
ATOM 772 O O . LEU A 1 99 ? 18.923 -12.237 -6.360 1.00 89.50 99 LEU A O 1
ATOM 776 N N . LEU A 1 100 ? 19.028 -12.915 -8.506 1.00 90.12 100 LEU A N 1
ATOM 777 C CA . LEU A 1 100 ? 17.680 -13.491 -8.545 1.00 90.12 100 LEU A CA 1
ATOM 778 C C . LEU A 1 100 ? 17.449 -14.514 -7.426 1.00 90.12 100 LEU A C 1
ATOM 780 O O . LEU A 1 100 ? 16.361 -14.570 -6.859 1.00 90.12 100 LEU A O 1
ATOM 784 N N . ARG A 1 101 ? 18.478 -15.295 -7.067 1.00 91.38 101 ARG A N 1
ATOM 785 C CA . ARG A 1 101 ? 18.418 -16.255 -5.953 1.00 91.38 101 ARG A CA 1
ATOM 786 C C . ARG A 1 101 ? 18.044 -15.574 -4.635 1.00 91.38 101 ARG A C 1
ATOM 788 O O . ARG A 1 101 ? 17.191 -16.072 -3.909 1.00 91.38 101 ARG A O 1
ATOM 795 N N . GLU A 1 102 ? 18.654 -14.430 -4.345 1.00 89.25 102 GLU A N 1
ATOM 796 C CA . GLU A 1 102 ? 18.388 -13.686 -3.114 1.00 89.25 102 GLU A CA 1
ATOM 797 C C . GLU A 1 102 ? 17.018 -13.010 -3.155 1.00 89.25 102 GLU A C 1
ATOM 799 O O . GLU A 1 102 ? 16.305 -13.010 -2.153 1.00 89.25 102 GLU A O 1
ATOM 804 N N . MET A 1 103 ? 16.616 -12.476 -4.314 1.00 89.69 103 MET A N 1
ATOM 805 C CA . MET A 1 103 ? 15.281 -11.895 -4.482 1.00 89.69 103 MET A CA 1
ATOM 806 C C . MET A 1 103 ? 14.179 -12.934 -4.318 1.00 89.69 103 MET A C 1
ATOM 808 O O . MET A 1 103 ? 13.211 -12.672 -3.614 1.00 89.69 103 MET A O 1
ATOM 812 N N . ARG A 1 104 ? 14.343 -14.139 -4.867 1.00 90.88 104 ARG A N 1
ATOM 813 C CA . ARG A 1 104 ? 13.392 -15.238 -4.658 1.00 90.88 104 ARG A CA 1
ATOM 814 C C . ARG A 1 104 ? 13.206 -15.563 -3.182 1.00 90.88 104 ARG A C 1
ATOM 816 O O . ARG A 1 104 ? 12.069 -15.623 -2.731 1.00 90.88 104 ARG A O 1
ATOM 823 N N . ALA A 1 105 ? 14.298 -15.715 -2.433 1.00 89.12 105 ALA A N 1
ATOM 824 C CA . ALA A 1 105 ? 14.224 -16.009 -1.003 1.00 89.12 105 ALA A CA 1
ATOM 825 C C . ALA A 1 105 ? 13.500 -14.896 -0.222 1.00 89.12 105 ALA A C 1
ATOM 827 O O . ALA A 1 105 ? 12.644 -15.177 0.613 1.00 89.12 105 ALA A O 1
ATOM 828 N N . GLN A 1 106 ? 13.789 -13.628 -0.529 1.00 87.75 106 GLN A N 1
ATOM 829 C CA . GLN A 1 106 ? 13.147 -12.489 0.136 1.00 87.75 106 GLN A CA 1
ATOM 830 C C . GLN A 1 106 ? 11.658 -12.364 -0.202 1.00 87.75 106 GLN A C 1
ATOM 832 O O . GLN A 1 106 ? 10.845 -12.126 0.688 1.00 87.75 106 GLN A O 1
ATOM 837 N N . LEU A 1 107 ? 11.290 -12.543 -1.472 1.00 88.81 107 LEU A N 1
ATOM 838 C CA . LEU A 1 107 ? 9.899 -12.464 -1.917 1.00 88.81 107 LEU A CA 1
ATOM 839 C C . LEU A 1 107 ? 9.071 -13.657 -1.434 1.00 88.81 107 LEU A C 1
ATOM 841 O O . LEU A 1 107 ? 7.893 -13.480 -1.144 1.00 88.81 107 LEU A O 1
ATOM 845 N N . ALA A 1 108 ? 9.676 -14.838 -1.307 1.00 88.12 108 ALA A N 1
ATOM 846 C CA . ALA A 1 108 ? 9.017 -16.018 -0.756 1.00 88.12 108 ALA A CA 1
ATOM 847 C C . ALA A 1 108 ? 8.691 -15.865 0.739 1.00 88.12 108 ALA A C 1
ATOM 849 O O . ALA A 1 108 ? 7.662 -16.358 1.182 1.00 88.12 108 ALA A O 1
ATOM 850 N N . GLY A 1 109 ? 9.528 -15.157 1.506 1.00 88.00 109 GLY A N 1
ATOM 851 C CA . GLY A 1 109 ? 9.269 -14.869 2.923 1.00 88.00 109 GLY A CA 1
ATOM 852 C C . GLY A 1 109 ? 8.333 -13.681 3.172 1.00 88.00 109 GLY A C 1
ATOM 853 O O . GLY A 1 109 ? 7.869 -13.484 4.291 1.00 88.00 109 GLY A O 1
ATOM 854 N N . LEU A 1 110 ? 8.041 -12.867 2.153 1.00 89.50 110 LEU A N 1
ATOM 855 C CA . LEU A 1 110 ? 7.220 -11.664 2.301 1.00 89.50 110 LEU A CA 1
ATOM 856 C C . LEU A 1 110 ? 5.761 -11.937 2.736 1.00 89.50 110 LEU A C 1
ATOM 858 O O . LEU A 1 110 ? 5.274 -11.197 3.595 1.00 89.50 110 LEU A O 1
ATOM 862 N N . PRO A 1 111 ? 5.052 -12.958 2.211 1.00 93.19 111 PRO A N 1
ATOM 863 C CA . PRO A 1 111 ? 3.688 -13.284 2.636 1.00 93.19 111 PRO A CA 1
ATOM 864 C C . PRO A 1 111 ? 3.552 -13.500 4.146 1.00 93.19 111 PRO A C 1
ATOM 866 O O . PRO A 1 111 ? 2.602 -12.996 4.742 1.00 93.19 111 PRO A O 1
ATOM 869 N N . GLU A 1 112 ? 4.539 -14.139 4.778 1.00 91.38 112 GLU A N 1
ATOM 870 C CA . GLU A 1 112 ? 4.534 -14.415 6.219 1.00 91.38 112 GLU A CA 1
ATOM 871 C C . GLU A 1 112 ? 4.497 -13.134 7.058 1.00 91.38 112 GLU A C 1
ATOM 873 O O . GLU A 1 112 ? 3.787 -13.061 8.061 1.00 91.38 112 GLU A O 1
ATOM 878 N N . TYR A 1 113 ? 5.173 -12.066 6.617 1.00 91.25 113 TYR A N 1
ATOM 879 C CA . TYR A 1 113 ? 5.055 -10.766 7.279 1.00 91.25 113 TYR A CA 1
ATOM 880 C C . TYR A 1 113 ? 3.614 -10.251 7.213 1.00 91.25 113 TYR A C 1
ATOM 882 O O . TYR A 1 113 ? 3.063 -9.828 8.228 1.00 91.25 113 TYR A O 1
ATOM 890 N N . PHE A 1 114 ? 2.966 -10.315 6.047 1.00 92.56 114 PHE A N 1
ATOM 891 C CA . PHE A 1 114 ? 1.568 -9.893 5.914 1.00 92.56 114 PHE A CA 1
ATOM 892 C C . PHE A 1 114 ? 0.624 -10.751 6.755 1.00 92.56 114 PHE A C 1
ATOM 894 O O . PHE A 1 114 ? -0.298 -10.210 7.365 1.00 92.56 114 PHE A O 1
ATOM 901 N N . HIS A 1 115 ? 0.865 -12.059 6.834 1.00 92.75 115 HIS A N 1
ATOM 902 C CA . HIS A 1 115 ? 0.087 -12.976 7.667 1.00 92.75 115 HIS A CA 1
ATOM 903 C C . HIS A 1 115 ? 0.263 -12.680 9.158 1.00 92.75 115 HIS A C 1
ATOM 905 O O . HIS A 1 115 ? -0.729 -12.648 9.889 1.00 92.75 115 HIS A O 1
ATOM 911 N N . TYR A 1 116 ? 1.482 -12.362 9.598 1.00 93.75 116 TYR A N 1
ATOM 912 C CA . TYR A 1 116 ? 1.754 -11.938 10.970 1.00 93.75 116 TYR A CA 1
ATOM 913 C C . TYR A 1 116 ? 0.955 -10.680 11.345 1.00 93.75 116 TYR A C 1
ATOM 915 O O . TYR A 1 116 ? 0.237 -10.676 12.347 1.00 93.75 116 TYR A O 1
ATOM 923 N N . TYR A 1 117 ? 0.998 -9.626 10.519 1.00 90.19 117 TYR A N 1
ATOM 924 C CA . TYR A 1 117 ? 0.230 -8.401 10.789 1.00 90.19 117 TYR A CA 1
ATOM 925 C C . TYR A 1 117 ? -1.280 -8.599 10.632 1.00 90.19 117 TYR A C 1
ATOM 927 O O . TYR A 1 117 ? -2.052 -8.007 11.387 1.00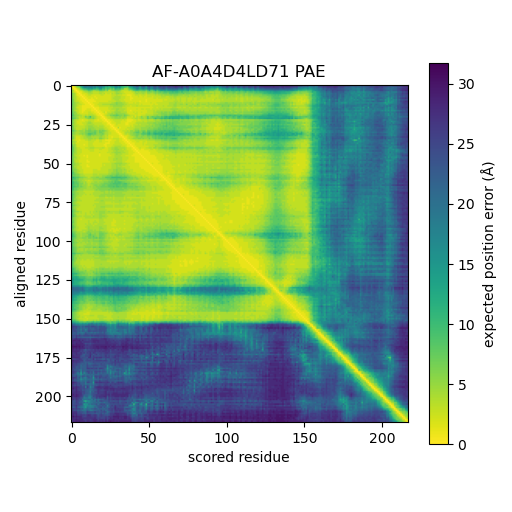 90.19 117 TYR A O 1
ATOM 935 N N . ALA A 1 118 ? -1.716 -9.463 9.713 1.00 92.44 118 ALA A N 1
ATOM 936 C CA . ALA A 1 118 ? -3.114 -9.857 9.592 1.00 92.44 118 ALA A CA 1
ATOM 937 C C . ALA A 1 118 ? -3.629 -10.513 10.881 1.00 92.44 118 ALA A C 1
ATOM 939 O O . ALA A 1 118 ? -4.715 -10.168 11.343 1.00 92.44 118 ALA A O 1
ATOM 940 N N . GLY A 1 119 ? -2.835 -11.407 11.480 1.00 91.62 119 GLY A N 1
ATOM 941 C CA . GLY A 1 119 ? -3.147 -12.072 12.745 1.00 91.62 119 GLY A CA 1
ATOM 942 C C . GLY A 1 119 ? -2.976 -11.195 13.988 1.00 91.62 119 GLY A C 1
ATOM 943 O O . GLY A 1 119 ? -3.292 -11.647 15.085 1.00 91.62 119 GLY A O 1
ATOM 944 N N . LEU A 1 120 ? -2.450 -9.976 13.844 1.00 91.75 120 LEU A N 1
ATOM 945 C CA . LEU A 1 120 ? -2.332 -8.987 14.918 1.00 91.75 120 LEU A CA 1
ATOM 946 C C . LEU A 1 120 ? -3.437 -7.919 14.849 1.00 91.75 120 LEU A C 1
ATOM 948 O O . LEU A 1 120 ? -3.666 -7.214 15.828 1.00 91.75 120 LEU A O 1
ATOM 952 N N . ALA A 1 121 ? -4.128 -7.798 13.711 1.00 90.06 121 ALA A N 1
ATOM 953 C CA . ALA A 1 121 ? -5.103 -6.739 13.458 1.00 90.06 121 ALA A CA 1
ATOM 954 C C . ALA A 1 121 ? -6.250 -6.707 14.485 1.00 90.06 121 ALA A C 1
ATOM 956 O O . ALA A 1 121 ? -6.698 -5.629 14.868 1.00 90.06 121 ALA A O 1
ATOM 957 N N . ASP A 1 122 ? -6.714 -7.869 14.948 1.00 87.81 122 ASP A N 1
ATOM 958 C CA . ASP A 1 122 ? -7.793 -8.016 15.932 1.00 87.81 122 ASP A CA 1
ATOM 959 C C . ASP A 1 122 ? -7.314 -8.080 17.391 1.00 87.81 122 ASP A C 1
ATOM 961 O O . ASP A 1 122 ? -8.136 -8.022 18.301 1.00 87.81 122 ASP A O 1
ATOM 965 N N . LYS A 1 123 ? -5.999 -8.109 17.627 1.00 88.38 123 LYS A N 1
ATOM 966 C CA . LYS A 1 123 ? -5.386 -8.188 18.967 1.00 88.38 123 LYS A CA 1
ATOM 967 C C . LYS A 1 123 ? -5.032 -6.821 19.555 1.00 88.38 123 LYS A C 1
ATOM 969 O O . LYS A 1 123 ? -4.361 -6.727 20.580 1.00 88.38 123 LYS A O 1
ATOM 974 N N . ILE A 1 124 ? -5.454 -5.743 18.897 1.00 85.50 124 ILE A N 1
ATOM 975 C CA . ILE A 1 124 ? -5.256 -4.372 19.373 1.00 85.50 124 ILE A CA 1
ATOM 976 C C . ILE A 1 124 ? -6.349 -4.060 20.388 1.00 85.50 124 ILE A C 1
ATOM 978 O O . ILE A 1 124 ? -7.432 -3.579 20.036 1.00 85.50 124 ILE A O 1
ATOM 982 N N . GLN A 1 125 ? -6.044 -4.366 21.641 1.00 86.88 125 GLN A N 1
ATOM 983 C CA . GLN A 1 125 ? -6.931 -4.183 22.780 1.00 86.88 125 GLN A CA 1
ATOM 984 C C . GLN A 1 125 ? -6.532 -2.971 23.626 1.00 86.88 125 GLN A C 1
ATOM 986 O O . GLN A 1 125 ? -5.374 -2.545 23.642 1.00 86.88 125 GLN A O 1
ATOM 991 N N . GLY A 1 126 ? -7.536 -2.395 24.280 1.00 88.00 126 GLY A N 1
ATOM 992 C CA . GLY A 1 126 ? -7.345 -1.482 25.397 1.00 88.00 126 GLY A CA 1
ATOM 993 C C . GLY A 1 126 ? -7.163 -2.250 26.701 1.00 88.00 126 GLY A C 1
ATOM 994 O O . GLY A 1 126 ? -7.275 -3.475 26.736 1.00 88.00 126 GLY A O 1
ATOM 995 N N . GLU A 1 127 ? -6.920 -1.517 27.774 1.00 90.00 127 GLU A N 1
ATOM 996 C CA . GLU A 1 127 ? -6.764 -2.064 29.121 1.00 90.00 127 GLU A CA 1
ATOM 997 C C . GLU A 1 127 ? -7.698 -1.334 30.082 1.00 90.00 127 GLU A C 1
ATOM 999 O O . GLU A 1 127 ? -7.883 -0.120 29.962 1.00 90.00 127 GLU A O 1
ATOM 1004 N N . VAL A 1 128 ? -8.276 -2.071 31.030 1.00 91.50 128 VAL A N 1
ATOM 1005 C CA . VAL A 1 128 ? -9.013 -1.507 32.167 1.00 91.50 128 VAL A CA 1
ATOM 1006 C C . VAL A 1 128 ? -8.028 -1.369 33.319 1.00 91.50 128 VAL A C 1
ATOM 1008 O O . VAL A 1 128 ? -7.413 -2.353 33.727 1.00 91.50 128 VAL A O 1
ATOM 1011 N N . ILE A 1 129 ? -7.855 -0.148 33.817 1.00 88.56 129 ILE A N 1
ATOM 1012 C CA . ILE A 1 129 ? -6.846 0.174 34.828 1.00 88.56 129 ILE A CA 1
ATOM 1013 C C . ILE A 1 129 ? -7.544 0.272 36.190 1.00 88.56 129 ILE A C 1
ATOM 1015 O O . ILE A 1 129 ? -8.477 1.065 36.325 1.00 88.56 129 ILE A O 1
ATOM 1019 N N . PRO A 1 130 ? -7.118 -0.485 37.218 1.00 84.62 130 PRO A N 1
ATOM 1020 C CA . PRO A 1 130 ? -7.676 -0.347 38.559 1.00 84.62 130 PRO A CA 1
ATOM 1021 C C . PRO A 1 130 ? -7.477 1.079 39.091 1.00 84.62 130 PRO A C 1
ATOM 1023 O O . PRO A 1 130 ? -6.350 1.559 39.206 1.00 84.62 130 PRO A O 1
ATOM 1026 N N . GLY A 1 131 ? -8.580 1.770 39.384 1.00 82.62 131 GLY A N 1
ATOM 1027 C CA . GLY A 1 131 ? -8.574 3.100 39.992 1.00 82.62 131 GLY A CA 1
ATOM 1028 C C . GLY A 1 131 ? -8.600 3.047 41.519 1.00 82.62 131 GLY A C 1
ATOM 1029 O O . GLY A 1 131 ? -9.019 2.055 42.110 1.00 82.62 131 GLY A O 1
ATOM 1030 N N . ALA A 1 132 ? -8.191 4.143 42.163 1.00 81.62 132 ALA A N 1
ATOM 1031 C CA . ALA A 1 132 ? -8.275 4.286 43.620 1.00 81.62 132 ALA A CA 1
ATOM 1032 C C . ALA A 1 132 ? -9.729 4.353 44.132 1.00 81.62 132 ALA A C 1
ATOM 1034 O O . ALA A 1 132 ? -10.010 3.937 45.252 1.00 81.62 132 ALA A O 1
ATOM 1035 N N . SER A 1 133 ? -10.656 4.848 43.305 1.00 85.19 133 SER A N 1
ATOM 1036 C CA . SER A 1 133 ? -12.093 4.834 43.586 1.00 85.19 133 SER A CA 1
ATOM 1037 C C . SER A 1 133 ? -12.773 3.692 42.836 1.00 85.19 133 SER A C 1
ATOM 1039 O O . SER A 1 133 ? -12.538 3.503 41.643 1.00 85.19 133 SER A O 1
ATOM 1041 N N . ARG A 1 134 ? -13.657 2.964 43.529 1.00 78.56 134 ARG A N 1
ATOM 1042 C CA . ARG A 1 134 ? -14.518 1.926 42.936 1.00 78.56 134 ARG A CA 1
ATOM 1043 C C . ARG A 1 134 ? -15.694 2.495 42.139 1.00 78.56 134 ARG A C 1
ATOM 1045 O O . ARG A 1 134 ? -16.335 1.750 41.409 1.00 78.56 134 ARG A O 1
ATOM 1052 N N . GLU A 1 135 ? -15.966 3.790 42.269 1.00 88.62 135 GLU A N 1
ATOM 1053 C CA . GLU A 1 135 ? -17.049 4.479 41.556 1.00 88.62 135 GLU A CA 1
ATOM 1054 C C . GLU A 1 135 ? -16.618 4.957 40.159 1.00 88.62 135 GLU A C 1
ATOM 1056 O O . GLU A 1 135 ? -17.451 5.386 39.364 1.00 88.62 135 GLU A O 1
ATOM 1061 N N . LEU A 1 136 ? -15.320 4.872 39.838 1.00 86.69 136 LEU A N 1
ATOM 1062 C CA . LEU A 1 136 ? -14.748 5.343 38.578 1.00 86.69 136 LEU A CA 1
ATOM 1063 C C . LEU A 1 136 ? -14.234 4.172 37.731 1.00 86.69 136 LEU A C 1
ATOM 1065 O O . LEU A 1 136 ? -13.367 3.409 38.158 1.00 86.69 136 LEU A O 1
ATOM 1069 N N . LEU A 1 137 ? -14.732 4.064 36.495 1.00 89.94 137 LEU A N 1
ATOM 1070 C CA . LEU A 1 137 ? -14.228 3.122 35.496 1.00 89.94 137 LEU A CA 1
ATOM 1071 C C . LEU A 1 137 ? -13.125 3.779 34.658 1.00 89.94 137 LEU A C 1
ATOM 1073 O O . LEU A 1 137 ? -13.405 4.629 33.813 1.00 89.94 137 LEU A O 1
ATOM 1077 N N . ASN A 1 138 ? -11.885 3.328 34.836 1.00 91.44 138 ASN A N 1
ATOM 1078 C CA . ASN A 1 138 ? -10.749 3.779 34.034 1.00 91.44 138 ASN A CA 1
ATOM 1079 C C . ASN A 1 138 ? -10.407 2.745 32.958 1.00 91.44 138 ASN A C 1
ATOM 1081 O O . ASN A 1 138 ? -10.158 1.577 33.261 1.00 91.44 138 ASN A O 1
ATOM 1085 N N . TYR A 1 139 ? -10.343 3.174 31.700 1.00 92.31 139 TYR A N 1
ATOM 1086 C CA . TYR A 1 139 ? -9.941 2.321 30.584 1.00 92.31 139 TYR A CA 1
ATOM 1087 C C . TYR A 1 139 ? -9.162 3.107 29.530 1.00 92.31 139 TYR A C 1
ATOM 1089 O O . TYR A 1 139 ? -9.270 4.328 29.429 1.00 92.31 139 TYR A O 1
ATOM 1097 N N . THR A 1 140 ? -8.370 2.396 28.733 1.00 93.00 140 THR A N 1
ATOM 1098 C CA . THR A 1 140 ? -7.628 2.963 27.605 1.00 93.00 140 THR A CA 1
ATOM 1099 C C . THR A 1 140 ? -8.227 2.506 26.284 1.00 93.00 140 THR A C 1
ATOM 1101 O O . THR A 1 140 ? -8.638 1.357 26.130 1.00 93.00 140 THR A O 1
ATOM 1104 N N . LEU A 1 141 ? -8.257 3.406 25.302 1.00 89.44 141 LEU A N 1
ATOM 1105 C CA . LEU A 1 141 ? -8.640 3.096 23.928 1.00 89.44 141 LEU A CA 1
ATOM 1106 C C . LEU A 1 141 ? -7.437 3.247 23.002 1.00 89.44 141 LEU A C 1
ATOM 1108 O O . LEU A 1 141 ? -6.573 4.102 23.190 1.00 89.44 141 LEU A O 1
ATOM 1112 N N . ARG A 1 142 ? -7.381 2.390 21.982 1.00 87.88 142 ARG A N 1
ATOM 1113 C CA . ARG A 1 142 ? -6.370 2.442 20.923 1.00 87.88 142 ARG A CA 1
ATOM 1114 C C . ARG A 1 142 ? -7.045 2.838 19.619 1.00 87.88 142 ARG A C 1
ATOM 1116 O O . ARG A 1 142 ? -7.754 2.037 19.004 1.00 87.88 142 ARG A O 1
ATOM 1123 N N . GLU A 1 143 ? -6.799 4.070 19.205 1.00 86.50 143 GLU A N 1
ATOM 1124 C CA . GLU A 1 143 ? -7.364 4.661 17.998 1.00 86.50 143 GLU A CA 1
ATOM 1125 C C . GLU A 1 143 ? -6.323 4.760 16.876 1.00 86.50 143 GLU A C 1
ATOM 1127 O O . GLU A 1 143 ? -5.115 4.798 17.1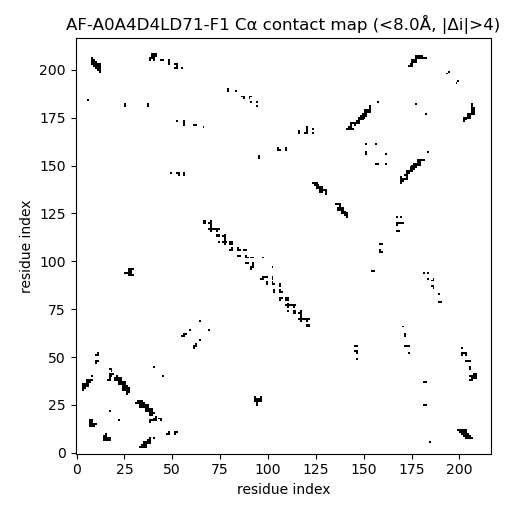36 1.00 86.50 143 GLU A O 1
ATOM 1132 N N . PRO A 1 144 ? -6.759 4.753 15.608 1.00 86.75 144 PRO A N 1
ATOM 1133 C CA . PRO A 1 144 ? -5.857 4.997 14.496 1.00 86.75 144 PRO A CA 1
ATOM 1134 C C . PRO A 1 144 ? -5.289 6.410 14.506 1.00 86.75 144 PRO A C 1
ATOM 1136 O O . PRO A 1 144 ? -6.022 7.378 14.655 1.00 86.75 144 PRO A O 1
ATOM 1139 N N . VAL A 1 145 ? -3.991 6.519 14.221 1.00 89.62 145 VAL A N 1
ATOM 1140 C CA . VAL A 1 145 ? -3.287 7.810 14.120 1.00 89.62 145 VAL A CA 1
ATOM 1141 C C . VAL A 1 145 ? -3.786 8.651 12.931 1.00 89.62 145 VAL A C 1
ATOM 1143 O O . VAL A 1 145 ? -3.705 9.873 12.964 1.00 89.62 145 VAL A O 1
ATOM 1146 N N . GLY A 1 146 ? -4.309 8.007 11.879 1.00 90.31 146 GLY A N 1
ATOM 1147 C CA . GLY A 1 146 ? -4.830 8.665 10.677 1.00 90.31 146 GLY A CA 1
ATOM 1148 C C . GLY A 1 146 ? -4.022 8.345 9.417 1.00 90.31 146 GLY A C 1
ATOM 1149 O O . GLY A 1 146 ? -3.605 7.202 9.199 1.00 90.31 146 GLY A O 1
ATOM 1150 N N . VAL A 1 147 ? -3.835 9.350 8.559 1.00 91.50 147 VAL A N 1
ATOM 1151 C CA . VAL A 1 147 ? -3.072 9.235 7.305 1.00 91.50 147 VAL A CA 1
ATOM 1152 C C . VAL A 1 147 ? -1.572 9.221 7.609 1.00 91.50 147 VAL A C 1
ATOM 1154 O O . VAL A 1 147 ? -1.076 10.089 8.321 1.00 91.50 147 VAL A O 1
ATOM 1157 N N . VAL A 1 148 ? -0.839 8.249 7.056 1.00 91.50 148 VAL A N 1
ATOM 1158 C CA . VAL A 1 148 ? 0.602 8.071 7.301 1.00 91.50 148 VAL A CA 1
ATOM 1159 C C . VAL A 1 148 ? 1.375 8.105 5.989 1.00 91.50 148 VAL A C 1
ATOM 1161 O O . VAL A 1 148 ? 1.057 7.378 5.049 1.00 91.50 148 VAL A O 1
ATOM 1164 N N . GLY A 1 149 ? 2.445 8.899 5.960 1.00 91.19 149 GLY A N 1
ATOM 1165 C CA . GLY A 1 149 ? 3.448 8.851 4.903 1.00 91.19 149 GLY A CA 1
ATOM 1166 C C . GLY A 1 149 ? 4.666 8.008 5.305 1.00 91.19 149 GLY A C 1
ATOM 1167 O O . GLY A 1 149 ? 5.475 8.463 6.106 1.00 91.19 149 GLY A O 1
ATOM 1168 N N . ALA A 1 150 ? 4.852 6.813 4.730 1.00 85.94 150 ALA A N 1
ATOM 1169 C CA . ALA A 1 150 ? 6.141 6.117 4.716 1.00 85.94 150 ALA A CA 1
ATOM 1170 C C . ALA A 1 150 ? 7.027 6.426 3.477 1.00 85.94 150 ALA A C 1
ATOM 1172 O O . ALA A 1 150 ? 6.672 6.196 2.322 1.00 85.94 150 ALA A O 1
ATOM 1173 N N . ILE A 1 151 ? 8.254 6.889 3.723 1.00 85.94 151 ILE A N 1
ATOM 1174 C CA . ILE A 1 151 ? 9.296 7.043 2.694 1.00 85.94 151 ILE A CA 1
ATOM 1175 C C . ILE A 1 151 ? 10.242 5.850 2.796 1.00 85.94 151 ILE A C 1
ATOM 1177 O O . ILE A 1 151 ? 10.800 5.589 3.861 1.00 85.94 151 ILE A O 1
ATOM 1181 N N . THR A 1 152 ? 10.448 5.138 1.692 1.00 74.38 152 THR A N 1
ATOM 1182 C CA . THR A 1 152 ? 11.349 3.984 1.628 1.00 74.38 152 THR A CA 1
ATOM 1183 C C . THR A 1 152 ? 12.644 4.355 0.897 1.00 74.38 152 THR A C 1
ATOM 1185 O O . THR A 1 152 ? 12.601 5.044 -0.125 1.00 74.38 152 THR A O 1
ATOM 1188 N N . PRO A 1 153 ? 13.819 3.925 1.384 1.00 69.50 153 PRO A N 1
ATOM 1189 C CA . PRO A 1 153 ? 15.079 4.159 0.681 1.00 69.50 153 PRO A CA 1
ATOM 1190 C C . PRO A 1 153 ? 15.140 3.376 -0.641 1.00 69.50 153 PRO A C 1
ATOM 1192 O O . PRO A 1 153 ? 14.460 2.364 -0.796 1.00 69.50 153 PRO A O 1
ATOM 1195 N N . GLY A 1 154 ? 15.988 3.827 -1.572 1.00 51.78 154 GLY A N 1
ATOM 1196 C CA . GLY A 1 154 ? 16.203 3.192 -2.885 1.00 51.78 154 GLY A CA 1
ATOM 1197 C C . GLY A 1 154 ? 16.990 1.868 -2.860 1.00 51.78 154 GLY A C 1
ATOM 1198 O O . GLY A 1 154 ? 17.211 1.256 -3.896 1.00 51.78 154 GLY A O 1
ATOM 1199 N N . THR A 1 155 ? 17.417 1.395 -1.689 1.00 35.41 155 THR A N 1
ATOM 1200 C CA . THR A 1 155 ? 18.065 0.080 -1.485 1.00 35.41 155 THR A CA 1
ATOM 1201 C C . THR A 1 155 ? 16.977 -1.009 -1.371 1.00 35.41 155 THR A C 1
ATOM 1203 O O . THR A 1 155 ?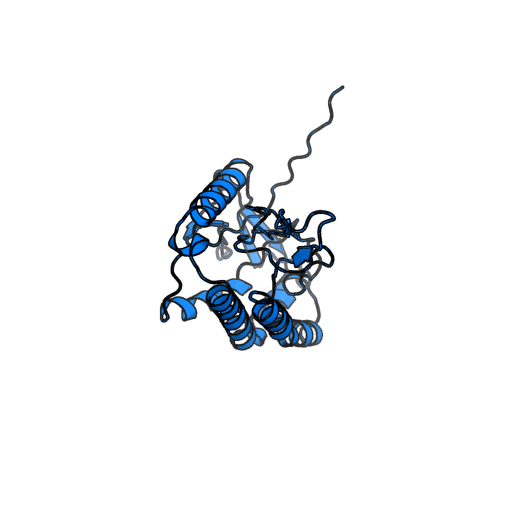 15.837 -0.661 -1.064 1.00 35.41 155 THR A O 1
ATOM 1206 N N . PRO A 1 156 ? 17.241 -2.310 -1.626 1.00 34.88 156 PRO A N 1
ATOM 1207 C CA . PRO A 1 156 ? 16.211 -3.311 -1.912 1.00 34.88 156 PRO A CA 1
ATOM 1208 C C . PRO A 1 156 ? 15.407 -3.643 -0.650 1.00 34.88 156 PRO A C 1
ATOM 1210 O O . PRO A 1 156 ? 15.692 -4.588 0.080 1.00 34.88 156 PRO A O 1
ATOM 1213 N N . ARG A 1 157 ? 14.406 -2.812 -0.375 1.00 30.80 157 ARG A N 1
ATOM 1214 C CA . ARG A 1 157 ? 13.390 -2.984 0.662 1.00 30.80 157 ARG A CA 1
ATOM 1215 C C . ARG A 1 157 ? 11.994 -2.784 0.073 1.00 30.80 157 ARG A C 1
ATOM 1217 O O . ARG A 1 157 ? 11.071 -2.471 0.813 1.00 30.80 157 ARG A O 1
ATOM 1224 N N . CYS A 1 158 ? 11.794 -2.998 -1.238 1.00 39.06 158 CYS A N 1
ATOM 1225 C CA . CYS A 1 158 ? 10.421 -3.088 -1.771 1.00 39.06 158 CYS A CA 1
ATOM 1226 C C . CYS A 1 158 ? 9.630 -4.209 -1.082 1.00 39.06 158 CYS A C 1
ATOM 1228 O O . CYS A 1 158 ? 8.404 -4.190 -1.067 1.00 39.06 158 CYS A O 1
ATOM 1230 N N . CYS A 1 159 ? 10.353 -5.191 -0.537 1.00 34.06 159 CYS A N 1
ATOM 1231 C CA . CYS A 1 159 ? 9.819 -6.448 -0.041 1.00 34.06 159 CYS A CA 1
ATOM 1232 C C . CYS A 1 159 ? 10.221 -6.730 1.410 1.00 34.06 159 CYS A C 1
ATOM 1234 O O . CYS A 1 159 ? 10.110 -7.856 1.869 1.00 34.06 159 CYS A O 1
ATOM 1236 N N . SER A 1 160 ? 10.712 -5.728 2.138 1.00 28.72 160 SER A N 1
ATOM 1237 C CA . SER A 1 160 ? 10.959 -5.843 3.574 1.00 28.72 160 SER A CA 1
ATOM 1238 C C . SER A 1 160 ? 10.295 -4.654 4.247 1.00 28.72 160 SER A C 1
ATOM 1240 O O . SER A 1 160 ? 10.616 -3.521 3.872 1.00 28.72 160 SER A O 1
ATOM 1242 N N . PRO A 1 161 ? 9.385 -4.857 5.212 1.00 36.16 161 PRO A N 1
ATOM 1243 C CA . PRO A 1 161 ? 8.864 -3.730 5.962 1.00 36.16 161 PRO A CA 1
ATOM 1244 C C . PRO A 1 161 ? 10.019 -2.947 6.609 1.00 36.16 161 PRO A C 1
ATOM 1246 O O . PRO A 1 161 ? 11.004 -3.553 7.046 1.00 36.16 161 PRO A O 1
ATOM 1249 N N . PRO A 1 162 ? 9.970 -1.602 6.623 1.00 33.25 162 PRO A N 1
ATOM 1250 C CA . PRO A 1 162 ? 11.029 -0.810 7.228 1.00 33.25 162 PRO A CA 1
ATOM 1251 C C . PRO A 1 162 ? 11.144 -1.139 8.728 1.00 33.25 162 PRO A C 1
ATOM 1253 O O . PRO A 1 162 ? 10.126 -1.373 9.374 1.00 33.25 162 PRO A O 1
ATOM 1256 N N . PRO A 1 163 ? 12.353 -1.106 9.318 1.00 31.64 163 PRO A N 1
ATOM 1257 C CA . PRO A 1 163 ? 12.539 -1.308 10.760 1.00 31.64 163 PRO A CA 1
ATOM 1258 C C . PRO A 1 163 ? 11.833 -0.241 11.618 1.00 31.64 163 PRO A C 1
ATOM 1260 O O . PRO A 1 163 ? 11.640 -0.445 12.810 1.00 31.64 163 PRO A O 1
ATOM 1263 N N . SER A 1 164 ? 11.403 0.871 11.011 1.00 33.06 164 SER A N 1
ATOM 1264 C CA . SER A 1 164 ? 10.551 1.897 11.618 1.00 33.06 164 SER A CA 1
ATOM 1265 C C . SER A 1 164 ? 9.049 1.580 11.567 1.00 33.06 164 SER A C 1
ATOM 1267 O O . SER A 1 164 ? 8.247 2.455 11.885 1.00 33.06 164 SER A O 1
ATOM 1269 N N . TRP A 1 165 ? 8.638 0.368 11.163 1.00 30.59 165 TRP A N 1
ATOM 1270 C CA . TRP A 1 165 ? 7.250 -0.077 11.306 1.00 30.59 165 TRP A CA 1
ATOM 1271 C C . TRP A 1 165 ? 6.860 -0.066 12.789 1.00 30.59 165 TRP A C 1
ATOM 1273 O O . TRP A 1 165 ? 7.398 -0.862 13.564 1.00 30.59 165 TRP A O 1
ATOM 1283 N N . PRO A 1 166 ? 5.927 0.808 13.213 1.00 32.31 166 PRO A N 1
ATOM 1284 C CA . PRO A 1 166 ? 5.422 0.751 14.570 1.00 32.31 166 PRO A CA 1
ATOM 1285 C C . PRO A 1 166 ? 4.712 -0.593 14.776 1.00 32.31 166 PRO A C 1
ATOM 1287 O O . PRO A 1 166 ? 4.009 -1.097 13.895 1.00 32.31 166 PRO A O 1
ATOM 1290 N N . ARG A 1 167 ? 4.877 -1.173 15.967 1.00 29.83 167 ARG A N 1
ATOM 1291 C CA . ARG A 1 167 ? 3.969 -2.203 16.494 1.00 29.83 167 ARG A CA 1
ATOM 1292 C C . ARG A 1 167 ? 2.510 -1.694 16.439 1.00 29.83 167 ARG A C 1
ATOM 1294 O O . ARG A 1 167 ? 2.289 -0.487 16.446 1.00 29.83 167 ARG A O 1
ATOM 1301 N N . PRO A 1 168 ? 1.535 -2.604 16.585 1.00 34.88 168 PRO A N 1
ATOM 1302 C CA . PRO A 1 168 ? 0.597 -3.046 15.543 1.00 34.88 168 PRO A CA 1
ATOM 1303 C C . PRO A 1 168 ? -0.094 -1.912 14.777 1.00 34.88 168 PRO A C 1
ATOM 1305 O O . PRO A 1 168 ? -0.472 -0.909 15.368 1.00 34.88 168 PRO A O 1
ATOM 1308 N N . TRP A 1 169 ? -0.375 -2.151 13.494 1.00 36.25 169 TRP A N 1
ATOM 1309 C CA . TRP A 1 169 ? -1.227 -1.335 12.621 1.00 36.25 169 TRP A CA 1
ATOM 1310 C C . TRP A 1 169 ? -2.491 -0.815 13.329 1.00 36.25 169 TRP A C 1
ATOM 1312 O O . TRP A 1 169 ? -3.470 -1.557 13.443 1.00 36.25 169 TRP A O 1
ATOM 1322 N N . PRO A 1 170 ? -2.541 0.455 13.762 1.00 31.95 170 PRO A N 1
ATOM 1323 C CA . PRO A 1 170 ? -3.709 0.962 14.441 1.00 31.95 170 PRO A CA 1
ATOM 1324 C C . PRO A 1 170 ? -4.753 1.281 13.369 1.00 31.95 170 PRO A C 1
ATOM 1326 O O . PRO A 1 170 ? -4.641 2.216 12.583 1.00 31.95 170 PRO A O 1
ATOM 1329 N N . ARG A 1 171 ? -5.750 0.402 13.295 1.00 35.50 171 ARG A N 1
ATOM 1330 C CA . ARG A 1 171 ? -7.106 0.642 12.796 1.00 35.50 171 ARG A CA 1
ATOM 1331 C C . ARG A 1 171 ? -7.268 1.609 11.605 1.00 35.50 171 ARG A C 1
ATOM 1333 O O . ARG A 1 171 ? -8.047 2.543 11.691 1.00 35.50 171 ARG A O 1
ATOM 1340 N N . GLY A 1 172 ? -6.720 1.311 10.434 1.00 31.41 172 GLY A N 1
ATOM 1341 C CA . GLY A 1 172 ? -7.175 1.974 9.200 1.00 31.41 172 GLY A CA 1
ATOM 1342 C C . GLY A 1 172 ? -6.214 2.990 8.595 1.00 31.41 172 GLY A C 1
ATOM 1343 O O . GLY A 1 172 ? -6.601 3.739 7.701 1.00 31.41 172 GLY A O 1
ATOM 1344 N N . THR A 1 173 ? -4.952 2.966 8.999 1.00 35.31 173 THR A N 1
ATOM 1345 C CA . THR A 1 173 ? -3.883 3.624 8.255 1.00 35.31 173 THR A CA 1
ATOM 1346 C C . THR A 1 173 ? -3.835 3.108 6.813 1.00 35.31 173 THR A C 1
ATOM 1348 O O . THR A 1 173 ? -3.677 1.909 6.578 1.00 35.31 173 THR A O 1
ATOM 1351 N N . ARG A 1 174 ? -3.987 4.008 5.836 1.00 31.52 174 ARG A N 1
ATOM 1352 C CA . ARG A 1 174 ? -3.715 3.710 4.423 1.00 31.52 174 ARG A CA 1
ATOM 1353 C C . ARG A 1 174 ? -2.247 3.960 4.121 1.00 31.52 174 ARG A C 1
ATOM 1355 O O . ARG A 1 174 ? -1.650 4.910 4.617 1.00 31.52 174 ARG A O 1
ATOM 1362 N N . TRP A 1 175 ? -1.685 3.049 3.339 1.00 26.28 175 TRP A N 1
ATOM 1363 C CA . TRP A 1 175 ? -0.255 2.940 3.095 1.00 26.28 175 TRP A CA 1
ATOM 1364 C C . TRP A 1 175 ? 0.177 3.846 1.936 1.00 26.28 175 TRP A C 1
ATOM 1366 O O . TRP A 1 175 ? -0.451 3.839 0.878 1.00 26.28 175 TRP A O 1
ATOM 1376 N N . TRP A 1 176 ? 1.269 4.580 2.135 1.00 30.11 176 TRP A N 1
ATOM 1377 C CA . TRP A 1 176 ? 2.003 5.334 1.117 1.00 30.11 176 TRP A CA 1
ATOM 1378 C C . TRP A 1 176 ? 3.458 4.890 1.202 1.00 30.11 176 TRP A C 1
ATOM 1380 O O . TRP A 1 176 ? 4.014 4.891 2.296 1.00 30.11 176 TRP A O 1
ATOM 1390 N N . SER A 1 177 ? 4.063 4.500 0.081 1.00 25.81 177 SER A N 1
ATOM 1391 C CA . SER A 1 177 ? 5.498 4.214 -0.009 1.00 25.81 177 SER A CA 1
ATOM 1392 C C . SER A 1 177 ? 6.110 5.023 -1.138 1.00 25.81 177 SER A C 1
ATOM 1394 O O . SER A 1 177 ? 5.702 4.876 -2.291 1.00 25.81 177 SER A O 1
ATOM 1396 N N . SER A 1 178 ? 7.097 5.844 -0.804 1.00 27.62 178 SER A N 1
ATOM 1397 C CA . SER A 1 178 ? 7.856 6.644 -1.762 1.00 27.62 178 SER A CA 1
ATOM 1398 C C . SER A 1 178 ? 9.299 6.133 -1.848 1.00 27.62 178 SER A C 1
ATOM 1400 O O . SER A 1 178 ? 10.052 6.367 -0.897 1.00 27.62 178 SER A O 1
ATOM 1402 N N . PRO A 1 179 ? 9.739 5.501 -2.952 1.00 26.28 179 PRO A N 1
ATOM 1403 C CA . PRO A 1 179 ? 11.156 5.282 -3.197 1.00 26.28 179 PRO A CA 1
ATOM 1404 C C . PRO A 1 179 ? 11.832 6.594 -3.615 1.00 26.28 179 PRO A C 1
ATOM 1406 O O . PRO A 1 179 ? 11.397 7.282 -4.538 1.00 26.28 179 PRO A O 1
ATOM 1409 N N . ARG A 1 180 ? 12.928 6.941 -2.936 1.00 30.38 180 ARG A N 1
ATOM 1410 C CA . ARG A 1 180 ? 13.889 7.929 -3.440 1.00 30.38 180 ARG A CA 1
ATOM 1411 C C . ARG A 1 180 ? 14.565 7.282 -4.664 1.00 30.38 180 ARG A C 1
ATOM 1413 O O . ARG A 1 180 ? 15.130 6.207 -4.519 1.00 30.38 180 ARG A O 1
ATOM 1420 N N . SER A 1 181 ? 14.444 7.903 -5.836 1.00 27.42 181 SER A N 1
ATOM 1421 C CA . SER A 1 181 ? 15.170 7.639 -7.098 1.00 27.42 181 SER A CA 1
ATOM 1422 C C . SER A 1 181 ? 14.834 6.443 -8.013 1.00 27.42 181 SER A C 1
ATOM 1424 O O . SER A 1 181 ? 15.322 6.476 -9.137 1.00 27.42 181 SER A O 1
ATOM 1426 N N . THR A 1 182 ? 13.976 5.475 -7.661 1.00 29.52 182 THR A N 1
ATOM 1427 C CA . THR A 1 182 ? 13.580 4.400 -8.614 1.00 29.52 182 THR A CA 1
ATOM 1428 C C . THR A 1 182 ? 12.182 3.828 -8.300 1.00 29.52 182 THR A C 1
ATOM 1430 O O . THR A 1 182 ? 12.012 3.173 -7.270 1.00 29.52 182 THR A O 1
ATOM 1433 N N . PRO A 1 183 ? 11.133 4.102 -9.099 1.00 38.56 183 PRO A N 1
ATOM 1434 C CA . PRO A 1 183 ? 9.767 3.668 -8.792 1.00 38.56 183 PRO A CA 1
ATOM 1435 C C . PRO A 1 183 ? 9.518 2.264 -9.318 1.00 38.56 183 PRO A C 1
ATOM 1437 O O . PRO A 1 183 ? 9.741 2.027 -10.488 1.00 38.56 183 PRO A O 1
ATOM 1440 N N . ARG A 1 184 ? 8.983 1.351 -8.494 1.00 50.53 184 ARG A N 1
ATOM 1441 C CA . ARG A 1 184 ? 8.851 -0.096 -8.788 1.00 50.53 184 ARG A CA 1
ATOM 1442 C C . ARG A 1 184 ? 7.401 -0.544 -9.088 1.00 50.53 184 ARG A C 1
ATOM 1444 O O . ARG A 1 184 ? 6.722 -1.113 -8.233 1.00 50.53 184 ARG A O 1
ATOM 1451 N N . PRO A 1 185 ? 6.880 -0.326 -10.306 1.00 35.53 185 PRO A N 1
ATOM 1452 C CA . PRO A 1 185 ? 5.460 -0.468 -10.648 1.00 35.53 185 PRO A CA 1
ATOM 1453 C C . PRO A 1 185 ? 5.058 -1.879 -11.095 1.00 35.53 185 PRO A C 1
ATOM 1455 O O . PRO A 1 185 ? 3.904 -2.283 -10.929 1.00 35.53 185 PRO A O 1
ATOM 1458 N N . ARG A 1 186 ? 5.978 -2.693 -11.633 1.00 31.73 186 ARG A N 1
ATOM 1459 C CA . ARG A 1 186 ? 5.629 -4.050 -12.102 1.00 31.73 186 ARG A CA 1
ATOM 1460 C C . ARG A 1 186 ? 5.355 -5.031 -10.962 1.00 31.73 186 ARG A C 1
ATOM 1462 O O . ARG A 1 186 ? 4.675 -6.033 -11.219 1.00 31.73 186 ARG A O 1
ATOM 1469 N N . CYS A 1 187 ? 5.752 -4.716 -9.725 1.00 28.25 187 CYS A N 1
ATOM 1470 C CA . CYS A 1 187 ? 5.322 -5.478 -8.555 1.00 28.25 187 CYS A CA 1
ATOM 1471 C C . CYS A 1 187 ? 3.791 -5.479 -8.375 1.00 28.25 187 CYS A C 1
ATOM 1473 O O . CYS A 1 187 ? 3.218 -6.443 -7.884 1.00 28.25 187 CYS A O 1
ATOM 1475 N N . TRP A 1 188 ? 3.102 -4.461 -8.894 1.00 28.05 188 TRP A N 1
ATOM 1476 C CA . TRP A 1 188 ? 1.673 -4.259 -8.655 1.00 28.05 188 TRP A CA 1
ATOM 1477 C C . TRP A 1 188 ? 0.775 -4.633 -9.838 1.00 28.05 188 TRP A C 1
ATOM 1479 O O . TRP A 1 188 ? -0.440 -4.707 -9.685 1.00 28.05 188 TRP A O 1
ATOM 1489 N N . ARG A 1 189 ? 1.327 -4.987 -11.012 1.00 27.16 189 ARG A N 1
ATOM 1490 C CA . ARG A 1 189 ? 0.514 -5.494 -12.144 1.00 27.16 189 ARG A CA 1
ATOM 1491 C C . ARG A 1 189 ? -0.151 -6.851 -11.859 1.00 27.16 189 ARG A C 1
ATOM 1493 O O . ARG A 1 189 ? -1.112 -7.204 -12.538 1.00 27.16 189 ARG A O 1
ATOM 1500 N N . SER A 1 190 ? 0.297 -7.575 -10.832 1.00 26.23 190 SER A N 1
ATOM 1501 C CA . SER A 1 190 ? -0.380 -8.758 -10.280 1.00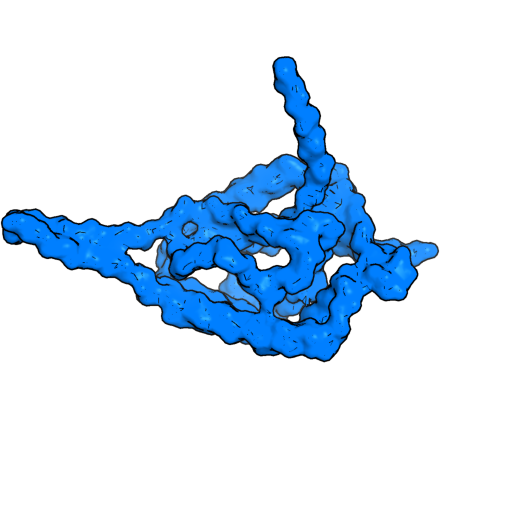 26.23 190 SER A CA 1
ATOM 1502 C C . SER A 1 190 ? -1.717 -8.434 -9.609 1.00 26.23 190 SER A C 1
ATOM 1504 O O . SER A 1 190 ? -2.553 -9.316 -9.491 1.00 26.23 190 SER A O 1
ATOM 1506 N N . HIS A 1 191 ? -2.007 -7.172 -9.269 1.00 28.50 191 HIS A N 1
ATOM 1507 C CA . HIS A 1 191 ? -3.352 -6.768 -8.831 1.00 28.50 191 HIS A CA 1
ATOM 1508 C C . HIS A 1 191 ? -4.424 -6.868 -9.932 1.00 28.50 191 HIS A C 1
ATOM 1510 O O . HIS A 1 191 ? -5.603 -6.630 -9.672 1.00 28.50 191 HIS A O 1
ATOM 1516 N N . ARG A 1 192 ? -4.073 -7.246 -11.170 1.00 24.92 192 ARG A N 1
ATOM 1517 C CA . ARG A 1 192 ? -5.063 -7.470 -12.235 1.00 24.92 192 ARG A CA 1
ATOM 1518 C C . ARG A 1 192 ? -6.007 -8.645 -11.927 1.00 24.92 192 ARG A C 1
ATOM 1520 O O . ARG A 1 192 ? -7.146 -8.615 -12.387 1.00 24.92 192 ARG A O 1
ATOM 1527 N N . SER A 1 193 ? -5.578 -9.634 -11.137 1.00 23.70 193 SER A N 1
ATOM 1528 C CA . SER A 1 193 ? -6.379 -10.817 -10.769 1.00 23.70 193 SER A CA 1
ATOM 1529 C C . SER A 1 193 ? -7.354 -10.568 -9.605 1.00 23.70 193 SER A C 1
ATOM 1531 O O . SER A 1 193 ? -8.406 -11.206 -9.548 1.00 23.70 193 SER A O 1
ATOM 1533 N N . SER A 1 194 ? -7.097 -9.582 -8.734 1.00 26.53 194 SER A N 1
ATOM 1534 C CA . SER A 1 194 ? -7.962 -9.278 -7.577 1.00 26.53 194 SER A CA 1
ATOM 1535 C C . SER A 1 194 ? -9.272 -8.564 -7.944 1.00 26.53 194 SER A C 1
ATOM 1537 O O . SER A 1 194 ? -10.224 -8.565 -7.160 1.00 26.53 194 SER A O 1
ATOM 1539 N N . ARG A 1 195 ? -9.392 -8.038 -9.176 1.00 29.67 195 ARG A N 1
ATOM 1540 C CA . ARG A 1 195 ? -10.630 -7.412 -9.683 1.00 29.67 195 ARG A CA 1
ATOM 1541 C C . ARG A 1 195 ? -11.824 -8.373 -9.766 1.00 29.67 195 ARG A C 1
ATOM 1543 O O . ARG A 1 195 ? -12.954 -7.895 -9.783 1.00 29.67 195 ARG A O 1
ATOM 1550 N N . ARG A 1 196 ? -11.611 -9.698 -9.788 1.00 26.44 196 ARG A N 1
ATOM 1551 C CA . ARG A 1 196 ? -12.709 -10.685 -9.841 1.00 26.44 196 ARG A CA 1
ATOM 1552 C C . ARG A 1 196 ? -13.345 -11.007 -8.480 1.00 26.44 196 ARG A C 1
ATOM 1554 O O . ARG A 1 196 ? -14.410 -11.611 -8.473 1.00 26.44 196 ARG A O 1
ATOM 1561 N N . ARG A 1 197 ? -12.761 -10.603 -7.340 1.00 27.72 197 ARG A N 1
ATOM 1562 C CA . ARG A 1 197 ? -13.290 -10.934 -5.995 1.00 27.72 197 ARG A CA 1
ATOM 1563 C C . ARG A 1 197 ? -13.324 -9.732 -5.035 1.00 27.72 197 ARG A C 1
ATOM 1565 O O . ARG A 1 197 ? -12.739 -9.755 -3.960 1.00 27.72 197 ARG A O 1
ATOM 1572 N N . GLY A 1 198 ? -14.042 -8.676 -5.422 1.00 26.00 198 GLY A N 1
ATOM 1573 C CA . GLY A 1 198 ? -14.739 -7.797 -4.464 1.00 26.00 198 GLY A CA 1
ATOM 1574 C C . GLY A 1 198 ? -13.972 -6.666 -3.760 1.00 26.00 198 GLY A C 1
ATOM 1575 O O . GLY A 1 198 ? -14.603 -5.904 -3.036 1.00 26.00 198 GLY A O 1
ATOM 1576 N N . SER A 1 199 ? -12.668 -6.473 -3.974 1.00 27.25 199 SER A N 1
ATOM 1577 C CA . SER A 1 199 ? -11.943 -5.318 -3.410 1.00 27.25 199 SER A CA 1
ATOM 1578 C C . SER A 1 199 ? -11.972 -4.128 -4.379 1.00 27.25 199 SER A C 1
ATOM 1580 O O . SER A 1 199 ? -11.264 -4.118 -5.387 1.00 27.25 199 SER A O 1
ATOM 1582 N N . ARG A 1 200 ? -12.822 -3.124 -4.116 1.00 30.86 200 ARG A N 1
ATOM 1583 C CA . ARG A 1 200 ? -12.865 -1.865 -4.881 1.00 30.86 200 ARG A CA 1
ATOM 1584 C C . ARG A 1 200 ? -12.337 -0.688 -4.044 1.00 30.86 200 ARG A C 1
ATOM 1586 O O . ARG A 1 200 ? -12.952 -0.311 -3.057 1.00 30.86 200 ARG A O 1
ATOM 1593 N N . ARG A 1 201 ? -11.278 -0.068 -4.590 1.00 31.53 201 ARG A N 1
ATOM 1594 C CA . ARG A 1 201 ? -10.783 1.323 -4.444 1.00 31.53 201 ARG A CA 1
ATOM 1595 C C . ARG A 1 201 ? -9.968 1.722 -3.193 1.00 31.53 201 ARG A C 1
ATOM 1597 O O . ARG A 1 201 ? -10.336 1.494 -2.043 1.00 31.53 201 ARG A O 1
ATOM 1604 N N . GLY A 1 202 ? -8.859 2.421 -3.478 1.00 25.48 202 GLY A N 1
ATOM 1605 C CA . GLY A 1 202 ? -8.201 3.365 -2.568 1.00 25.48 202 GLY A CA 1
ATOM 1606 C C . GLY A 1 202 ? -6.753 3.062 -2.173 1.00 25.48 202 GLY A C 1
ATOM 1607 O O . GLY A 1 202 ? -6.422 3.170 -0.995 1.00 25.48 202 GLY A O 1
ATOM 1608 N N . TRP A 1 203 ? -5.881 2.702 -3.117 1.00 26.38 203 TRP A N 1
ATOM 1609 C CA . TRP A 1 203 ? -4.445 2.827 -2.853 1.00 26.38 203 TRP A CA 1
ATOM 1610 C C . TRP A 1 203 ? -3.901 4.009 -3.647 1.00 26.38 203 TRP A C 1
ATOM 1612 O O . TRP A 1 203 ? -4.376 4.263 -4.759 1.00 26.38 203 TRP A O 1
ATOM 1622 N N . SER A 1 204 ? -2.944 4.723 -3.052 1.00 25.89 204 SER A N 1
ATOM 1623 C CA . SER A 1 204 ? -2.266 5.853 -3.678 1.00 25.89 204 SER A CA 1
ATOM 1624 C C . SER A 1 204 ? -0.738 5.748 -3.469 1.00 25.89 204 SER A C 1
ATOM 1626 O O . SER A 1 204 ? -0.302 5.593 -2.334 1.00 25.89 204 SER A O 1
ATOM 1628 N N . MET A 1 205 ? 0.080 5.818 -4.522 1.00 31.34 205 MET A N 1
ATOM 1629 C CA . MET A 1 205 ? 1.537 5.677 -4.589 1.00 31.34 205 MET A CA 1
ATOM 1630 C C . MET A 1 205 ? 2.146 6.808 -5.437 1.00 31.34 205 MET A C 1
ATOM 1632 O O . MET A 1 205 ? 1.652 7.109 -6.523 1.00 31.34 205 MET A O 1
ATOM 1636 N N . TRP A 1 206 ? 3.247 7.391 -4.949 1.00 28.34 206 TRP A N 1
ATOM 1637 C CA . TRP A 1 206 ? 3.923 8.581 -5.485 1.00 28.34 206 TRP A CA 1
ATOM 1638 C C . TRP A 1 206 ? 5.454 8.423 -5.437 1.00 28.34 206 TRP A C 1
ATOM 1640 O O . TRP A 1 206 ? 5.970 7.623 -4.655 1.00 28.34 206 TRP A O 1
ATOM 1650 N N . SER A 1 207 ? 6.193 9.185 -6.248 1.00 27.34 207 SER A N 1
ATOM 1651 C CA . SER A 1 207 ? 7.666 9.216 -6.248 1.00 27.34 207 SER A CA 1
ATOM 1652 C C . SER A 1 207 ? 8.178 10.660 -6.182 1.00 27.34 207 SER A C 1
ATOM 1654 O O . SER A 1 207 ? 7.700 11.471 -6.968 1.00 27.34 207 SER A O 1
ATOM 1656 N N . PRO A 1 208 ? 9.142 11.015 -5.311 1.00 27.61 208 PRO A N 1
ATOM 1657 C CA . PRO A 1 208 ? 9.584 12.397 -5.156 1.00 27.61 208 PRO A CA 1
ATOM 1658 C C . PRO A 1 208 ? 10.447 12.876 -6.319 1.00 27.61 208 PRO A C 1
ATOM 1660 O O . PRO A 1 208 ? 11.459 12.252 -6.639 1.00 27.61 208 PRO A O 1
ATOM 1663 N N . GLY A 1 209 ? 10.133 14.058 -6.853 1.00 27.75 209 GLY A N 1
ATOM 1664 C CA . GLY A 1 209 ? 11.110 14.931 -7.502 1.00 27.75 209 GLY A CA 1
ATOM 1665 C C . GLY A 1 209 ? 11.952 15.690 -6.465 1.00 27.75 209 GLY A C 1
ATOM 1666 O O . GLY A 1 209 ? 11.431 16.230 -5.493 1.00 27.75 209 GLY A O 1
ATOM 1667 N N . THR A 1 210 ? 13.271 15.744 -6.649 1.00 27.47 210 THR A N 1
ATOM 1668 C CA . THR A 1 210 ? 14.207 16.487 -5.790 1.00 27.47 210 THR A CA 1
ATOM 1669 C C . THR A 1 210 ? 13.953 17.998 -5.839 1.00 27.47 210 THR A C 1
ATOM 1671 O O . THR A 1 210 ? 14.429 18.680 -6.741 1.00 27.47 21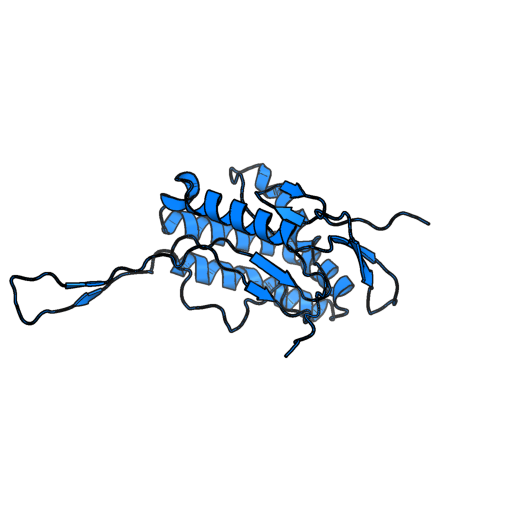0 THR A O 1
ATOM 1674 N N . ALA A 1 211 ? 13.266 18.545 -4.834 1.00 25.36 211 ALA A N 1
ATOM 1675 C CA . ALA A 1 211 ? 13.270 19.977 -4.543 1.00 25.36 211 ALA A CA 1
ATOM 1676 C C . ALA A 1 211 ? 14.269 20.258 -3.405 1.00 25.36 211 ALA A C 1
ATOM 1678 O O . ALA A 1 211 ? 13.961 20.091 -2.225 1.00 25.36 211 ALA A O 1
ATOM 1679 N N . ARG A 1 212 ? 15.502 20.662 -3.748 1.00 25.17 212 ARG A N 1
ATOM 1680 C CA . ARG A 1 212 ? 16.432 21.268 -2.780 1.00 25.17 212 ARG A CA 1
ATOM 1681 C C . ARG A 1 212 ? 15.884 22.650 -2.410 1.00 25.17 212 ARG A C 1
ATOM 1683 O O . ARG A 1 212 ? 16.053 23.593 -3.175 1.00 25.17 212 ARG A O 1
ATOM 1690 N N . ARG A 1 213 ? 15.268 22.795 -1.233 1.00 26.12 213 ARG A N 1
ATOM 1691 C CA . ARG A 1 213 ? 15.110 24.116 -0.607 1.00 26.12 213 ARG A CA 1
ATOM 1692 C C . ARG A 1 213 ? 16.503 24.619 -0.213 1.00 26.12 213 ARG A C 1
ATOM 1694 O O . ARG A 1 213 ? 17.139 24.039 0.663 1.00 26.12 213 ARG A O 1
ATOM 1701 N N . ARG A 1 214 ? 16.988 25.675 -0.877 1.00 24.95 214 ARG A N 1
ATOM 1702 C CA . ARG A 1 214 ? 18.063 26.520 -0.336 1.00 24.95 214 ARG A CA 1
ATOM 1703 C C . ARG A 1 214 ? 17.512 27.182 0.927 1.00 24.95 214 ARG A C 1
ATOM 1705 O O . ARG A 1 214 ? 16.496 27.867 0.858 1.00 24.95 214 ARG A O 1
ATOM 1712 N N . ALA A 1 215 ? 18.151 26.933 2.065 1.00 26.28 215 ALA A N 1
ATOM 1713 C CA . ALA A 1 215 ? 17.914 27.690 3.284 1.00 26.28 215 ALA A CA 1
ATOM 1714 C C . ALA A 1 215 ? 18.451 29.114 3.070 1.00 26.28 215 ALA A C 1
ATOM 1716 O O . ALA A 1 215 ? 19.654 29.293 2.880 1.00 26.28 215 ALA A O 1
ATOM 1717 N N . GLY A 1 216 ? 17.552 30.094 3.021 1.00 26.78 216 GLY A N 1
ATOM 1718 C CA . GLY A 1 216 ? 17.879 31.512 3.136 1.00 26.78 216 GLY A CA 1
ATOM 1719 C C . GLY A 1 216 ? 17.748 31.929 4.597 1.00 26.78 216 GLY A C 1
ATOM 1720 O O . GLY A 1 216 ? 16.760 31.566 5.237 1.00 26.78 216 GLY A O 1
ATOM 1721 N N . ARG A 1 217 ? 18.788 32.602 5.097 1.00 27.83 217 ARG A N 1
ATOM 1722 C CA . ARG A 1 217 ? 18.757 33.442 6.299 1.00 27.83 217 ARG A CA 1
ATOM 1723 C C . ARG A 1 217 ? 17.820 34.626 6.097 1.00 27.83 217 ARG A C 1
ATOM 1725 O O . ARG A 1 217 ? 17.659 35.022 4.921 1.00 27.83 217 ARG A O 1
#

pLDDT: mean 71.88, std 27.45, range [23.7, 95.56]

Mean predicted aligned error: 13.14 Å

Sequence (217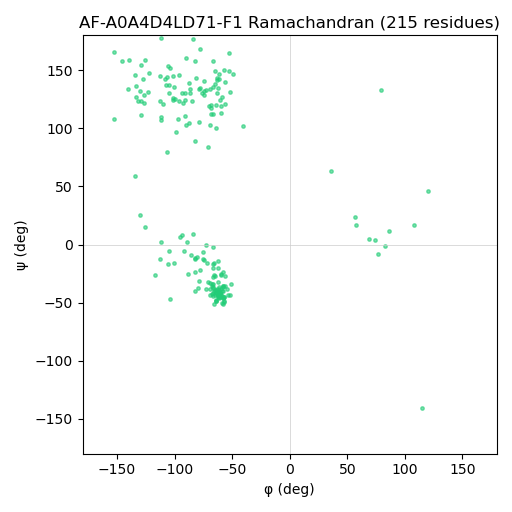 aa):
MNPLPRHDHYIAGEWTAPAEGGYFASVNPATAEPWYEAARGTAADVDRAVGAARTAFEDPRWRDLSQTRRGRLLRNLGDLIGDHAERLARTETLDNGKLLREMRAQLAGLPEYFHYYAGLADKIQGEVIPGASRELLNYTLREPVGVVGAITPGTPRCCSPPPSWPRPWPRGTRWWSSPRSTPRPRCWRSHRSSRRRGSRRGWSMWSPGTARRRAGR

Organism: Streptomyces violaceusniger (NCBI:txid68280)

Nearest PDB structures (foldseek):
  5dib-assembly1_A  TM=8.379E-01  e=1.201E-13  Staphylococcus aureus
  5eyu-assembly1_A  TM=8.372E-01  e=5.885E-13  Staphylococcus aureus
  5ez4-assembly1_B  TM=8.350E-01  e=1.184E-12  Staphylococcus aureus
  4q92-assembly1_D  TM=8.362E-01  e=1.527E-12  Sta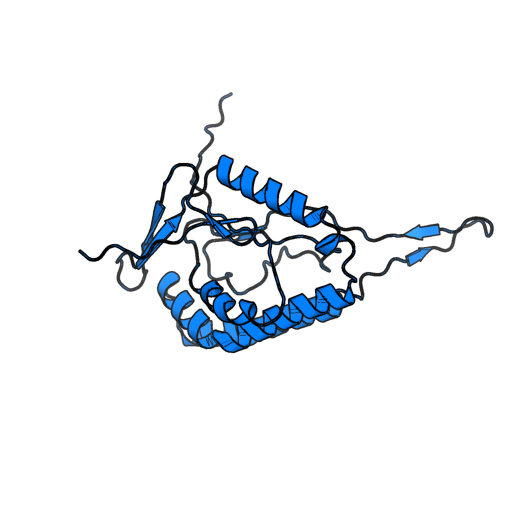phylococcus aureus subsp. aureus COL
  4zxu-assembly1_A  TM=8.125E-01  e=2.883E-12  Staphylococcus aureus subsp. aureus COL

Foldseek 3Di:
DDDAAEFAWQAFNRGDAAPVNDWDFQAFPVVRHTRHIYHAHDPVLVVRRQVLQQCQQPDCVQQVDDLLNVLVVLLVVLVLLQVCQLVLLVLLCRRAVDDSVVSSVLSNCLSVVSNVLSVCSNVQDKDFDDDPDPVDTDIDDQAAPGEDDDEDEQHPCPRPPDPPPDPHHGRGHADEYEYAPTDRPSSCVSCVVVVVPDDDTGHTYHYHDDDDDDDDD

Solvent-accessible surface area (backbone atoms only — not comparable to full-atom values): 12648 Å² total; per-residue (Å²): 130,83,82,66,54,75,40,56,27,34,40,61,54,40,80,37,73,27,81,84,69,39,64,45,72,37,50,21,70,84,76,73,44,74,68,32,30,29,33,37,26,49,72,68,44,50,52,52,34,51,50,40,45,46,55,53,43,71,33,61,85,47,57,70,50,52,43,62,60,53,13,50,54,37,32,53,50,15,51,56,44,48,80,39,18,70,64,34,16,54,54,49,22,52,62,68,54,48,59,53,73,60,35,37,56,46,33,64,53,36,25,57,56,32,40,53,52,19,73,42,38,66,68,75,69,57,50,78,48,92,53,97,48,91,89,53,90,45,70,48,83,80,68,44,94,45,81,50,85,47,76,39,69,69,60,101,43,95,66,45,84,61,92,82,62,69,79,72,78,43,73,66,56,53,73,33,61,26,32,53,85,56,76,80,63,77,66,55,62,67,58,68,68,50,70,80,69,82,73,80,75,62,48,33,39,56,26,68,54,91,76,83,77,79,85,77,134